Protein AF-V9LCV6-F1 (afdb_monomer)

Radius of gyration: 25.78 Å; Cα contacts (8 Å, |Δi|>4): 215; chains: 1; bounding box: 56×36×76 Å

Sequence (254 aa):
PQEPPPPLACLAGLYSCQWRRYQRAKTPPGAFCCSKVECSCLLVLVAAFWLSLVLLYFWSKAQNDYINFDWNFYSGKWIPWSMVVLVVVTAVFTYIALLLVLAICLLSESQRLYLHWCHKIGIFLVLIFSVVSIGVLFNQWAEEWTTFILSFQVTAPYLHIGGSVAMTLLSWTVSLHFARINKPGLRAMLLGPYLAVLLLLYLLPLSLYSPCIKQQGTLGPRPAIYGHRGAPMLAPENTLMSFEKSIEMGTDGL

Solvent-accessible surface area (backbone atoms only — not comparable to full-atom values): 14431 Å² total; per-residue (Å²): 140,79,82,69,62,68,69,60,50,52,50,50,16,72,52,33,71,47,80,90,74,79,73,88,55,62,57,59,83,50,53,71,68,46,54,76,66,48,46,50,49,51,52,52,45,54,52,30,40,53,44,31,49,50,50,40,52,51,58,69,66,44,60,90,47,32,67,63,53,22,58,76,70,56,78,92,57,94,59,68,49,48,60,53,49,51,52,51,43,47,53,52,36,51,54,46,48,51,53,50,50,46,50,52,56,38,45,60,70,46,37,48,67,58,73,26,70,69,57,54,50,51,47,51,52,50,34,52,51,36,53,50,50,50,51,48,46,57,71,74,42,58,79,53,50,58,58,50,53,54,51,44,54,73,44,40,67,60,53,49,53,53,50,52,52,51,52,58,65,46,46,60,43,52,51,58,49,49,73,43,39,71,48,66,72,59,39,47,66,57,49,47,60,54,51,51,53,52,50,49,58,70,50,43,67,80,74,62,64,62,91,85,69,72,62,89,88,70,68,72,80,84,78,81,47,60,20,74,48,18,28,57,91,81,29,64,62,76,35,72,68,3,40,54,49,19,52,76,71,66,38,76,43,104

Secondary structure (DSSP, 8-state):
-PPPPHHHHHHHHHHHS-SS-----BPPTTS-SS-HHHHHHHHHHHHHHHHHHHHHHHHHHGGGGHHHHHHHT-SSS---HHHHHHHHHHHHHHHHHHHHHHHHHHHHTTBPP---HHHHHHHHHHHHHHHHHHHHHHHH-TTHHHHHHHHHHHHHHHHHHHHHHHHHHHHHHHHHHHHH---HHHHHHHHHHHHHHHHHHHHGGGT---TT-PPTT---SPPP-B-TTS-TTTS-TTSHHHHHHHHHTT-SB-

Foldseek 3Di:
DDDDDVVLLVLQCVFAVDNPDDDFPFDDFQDDLEDPVLVVLLVLLVLLLVLLVLVLLLLVLCVVCQVVVQVVVDDPDRDSVSVVVNVVSVVLNVVSVSNNVSVLVCLLVRTYRHGYPVVSVSSVVSNVVSVVVVVCCVPVVVVCVVVVVLVCLVCVVVVLVVLQVVLVVSVSSLVVVLVRHPDPVVNCVSVVVSVVSVVCSVCVVVVRDNPVDDDPPPDDPDDQAEQQQAQVVVDPGVDPVRNVNNVVVPGPYD

pLDDT: mean 87.96, std 10.34, range [40.28, 97.88]

Structure (mmCIF, N/CA/C/O backbone):
data_AF-V9LCV6-F1
#
_entry.id   AF-V9LCV6-F1
#
loop_
_atom_site.group_PDB
_atom_site.id
_atom_site.type_symbol
_atom_site.label_atom_id
_atom_site.label_alt_id
_atom_site.label_comp_id
_atom_site.label_asym_id
_atom_site.label_entity_id
_atom_site.label_seq_id
_atom_site.pdbx_PDB_ins_code
_atom_site.Cartn_x
_atom_site.Cartn_y
_atom_site.Cartn_z
_atom_site.occupancy
_atom_site.B_iso_or_equiv
_atom_site.auth_seq_id
_atom_site.auth_comp_id
_atom_site.auth_asym_id
_atom_site.auth_atom_id
_atom_site.pdbx_PDB_mode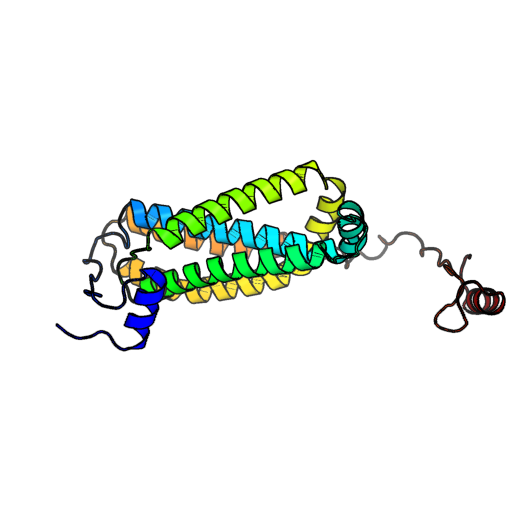l_num
ATOM 1 N N . PRO A 1 1 ? -22.821 -15.251 32.724 1.00 40.28 1 PRO A N 1
ATOM 2 C CA . PRO A 1 1 ? -21.625 -15.696 31.968 1.00 40.28 1 PRO A CA 1
ATOM 3 C C . PRO A 1 1 ? -22.057 -16.560 30.776 1.00 40.28 1 PRO A C 1
ATOM 5 O O . PRO A 1 1 ? -22.421 -17.712 30.955 1.00 40.28 1 PRO A O 1
ATOM 8 N N . GLN A 1 2 ? -22.117 -15.969 29.583 1.00 44.78 2 GLN A N 1
ATOM 9 C CA . GLN A 1 2 ? -22.327 -16.715 28.340 1.00 44.78 2 GLN A CA 1
ATOM 10 C C . GLN A 1 2 ? -20.981 -16.817 27.636 1.00 44.78 2 GLN A C 1
ATOM 12 O O . GLN A 1 2 ? -20.358 -15.783 27.366 1.00 44.78 2 GLN A O 1
ATOM 17 N N . GLU A 1 3 ? -20.537 -18.045 27.379 1.00 54.75 3 GLU A N 1
ATOM 18 C CA . GLU A 1 3 ? -19.386 -18.300 26.522 1.00 54.75 3 GLU A CA 1
ATOM 19 C C . GLU A 1 3 ? -19.620 -17.649 25.148 1.00 54.75 3 GLU A C 1
ATOM 21 O O . GLU A 1 3 ? -20.743 -17.653 24.629 1.00 54.75 3 GLU A O 1
ATOM 26 N N . PRO A 1 4 ? -18.606 -16.982 24.577 1.00 56.28 4 PRO A N 1
ATOM 27 C CA . PRO A 1 4 ? -18.717 -16.434 23.235 1.00 56.28 4 PRO A CA 1
ATOM 28 C C . PRO A 1 4 ? -18.906 -17.565 22.209 1.00 56.28 4 PRO A C 1
ATOM 30 O O . PRO A 1 4 ? -18.392 -18.664 22.412 1.00 56.28 4 PRO A O 1
ATOM 33 N N . PRO A 1 5 ? -19.582 -17.300 21.077 1.00 62.66 5 PRO A N 1
ATOM 34 C CA . PRO A 1 5 ? -19.577 -18.239 19.966 1.00 62.66 5 PRO A CA 1
ATOM 35 C C . PRO A 1 5 ? -18.119 -18.501 19.534 1.00 62.66 5 PRO A C 1
ATOM 37 O O . PRO A 1 5 ? -17.318 -17.555 19.515 1.00 62.66 5 PRO A O 1
ATOM 40 N N . PRO A 1 6 ? -17.767 -19.748 19.171 1.00 63.06 6 PRO A N 1
ATOM 41 C CA . PRO A 1 6 ? -16.394 -20.178 18.899 1.00 63.06 6 PRO A CA 1
ATOM 42 C C . PRO A 1 6 ? -15.567 -19.249 17.984 1.00 63.06 6 PRO A C 1
ATOM 44 O O . PRO A 1 6 ? -14.418 -18.975 18.340 1.00 63.06 6 PRO A O 1
ATOM 47 N N . PRO A 1 7 ? -16.094 -18.669 16.880 1.00 75.69 7 PRO A N 1
ATOM 48 C CA . PRO A 1 7 ? -15.292 -17.790 16.024 1.00 75.69 7 PRO A CA 1
ATOM 49 C C . PRO A 1 7 ? -14.821 -16.514 16.733 1.00 75.69 7 PRO A C 1
ATOM 51 O O . PRO A 1 7 ? -13.690 -16.081 16.529 1.00 75.69 7 PRO A O 1
ATOM 54 N N . LEU A 1 8 ? -15.636 -15.924 17.613 1.00 75.00 8 LEU A N 1
ATOM 55 C CA . LEU A 1 8 ? -15.279 -14.672 18.286 1.00 75.00 8 LEU A CA 1
ATOM 56 C C . LEU A 1 8 ? -14.171 -14.874 19.329 1.00 75.00 8 LEU A C 1
ATOM 58 O O . LEU A 1 8 ? -13.313 -14.007 19.494 1.00 75.00 8 LEU A O 1
ATOM 62 N N . ALA A 1 9 ? -14.173 -16.024 20.009 1.00 74.81 9 ALA A N 1
ATOM 63 C CA . ALA A 1 9 ? -13.111 -16.403 20.937 1.00 74.81 9 ALA A CA 1
ATOM 64 C C . ALA A 1 9 ? -11.771 -16.586 20.214 1.00 74.81 9 ALA A C 1
ATOM 66 O O . ALA A 1 9 ? -10.749 -16.101 20.696 1.00 74.81 9 ALA A O 1
ATOM 67 N N . CYS A 1 10 ? -11.782 -17.226 19.040 1.00 81.38 10 CYS A N 1
ATOM 68 C CA . CYS A 1 10 ? -10.591 -17.393 18.208 1.00 81.38 10 CYS A CA 1
ATOM 69 C C . CYS A 1 10 ? -10.047 -16.048 17.705 1.00 81.38 10 CYS A C 1
ATOM 71 O O . CYS A 1 10 ? -8.852 -15.795 17.840 1.00 81.38 10 CYS A O 1
ATOM 73 N N . LEU A 1 11 ? -10.908 -15.161 17.189 1.00 81.94 11 LEU A N 1
ATOM 74 C CA . LEU A 1 11 ? -10.502 -13.827 16.722 1.00 81.94 11 LEU A CA 1
ATOM 75 C C . LEU A 1 11 ? -9.869 -13.001 17.849 1.00 81.94 11 LEU A C 1
ATOM 77 O O . LEU A 1 11 ? -8.792 -12.424 17.685 1.00 81.94 11 LEU A O 1
ATOM 81 N N . ALA A 1 12 ? -10.517 -12.978 19.017 1.00 79.69 12 ALA A N 1
ATOM 82 C CA . ALA A 1 12 ? -9.995 -12.279 20.182 1.00 79.69 12 ALA A CA 1
ATOM 83 C C . ALA A 1 12 ? -8.700 -12.921 20.692 1.00 79.69 12 ALA A C 1
ATOM 85 O O . ALA A 1 12 ? -7.772 -12.199 21.049 1.00 79.69 12 ALA A O 1
ATOM 86 N N . GLY A 1 13 ? -8.608 -14.253 20.697 1.00 82.31 13 GLY A N 1
ATOM 87 C CA . GLY A 1 13 ? -7.419 -15.000 21.106 1.00 82.31 13 GLY A CA 1
ATOM 88 C C . GLY A 1 13 ? -6.204 -14.708 20.229 1.00 82.31 13 GLY A C 1
ATOM 89 O O . GLY A 1 13 ? -5.126 -14.470 20.763 1.00 82.31 13 GLY A O 1
ATOM 90 N N . LEU A 1 14 ? -6.379 -14.630 18.907 1.00 85.88 14 LEU A N 1
ATOM 91 C CA . LEU A 1 14 ? -5.307 -14.268 17.973 1.00 85.88 14 LEU A CA 1
ATOM 92 C C . LEU A 1 14 ? -4.824 -12.824 18.170 1.00 85.88 14 LEU A C 1
ATOM 94 O O . LEU A 1 14 ? -3.625 -12.584 18.159 1.00 85.88 14 LEU A O 1
ATOM 98 N N . TYR A 1 15 ? -5.735 -11.876 18.402 1.00 86.12 15 TYR A N 1
ATOM 99 C CA . TYR A 1 15 ? -5.391 -10.456 18.569 1.00 86.12 15 TYR A CA 1
ATOM 100 C C . TYR A 1 15 ? -4.794 -10.125 19.954 1.00 86.12 15 TYR A C 1
ATOM 102 O O . TYR A 1 15 ? -3.878 -9.311 20.093 1.00 86.12 15 TYR A O 1
ATOM 110 N N . SER A 1 16 ? -5.317 -10.761 21.006 1.00 83.12 16 SER A N 1
ATOM 111 C CA . SER A 1 16 ? -4.925 -10.515 22.403 1.00 83.12 16 SER A CA 1
ATOM 112 C C . SER A 1 16 ? -3.889 -11.500 22.951 1.00 83.12 16 SER A C 1
ATOM 114 O O . SER A 1 16 ? -3.371 -11.282 24.047 1.00 83.12 16 SER A O 1
ATOM 116 N N . CYS A 1 17 ? -3.607 -12.589 22.230 1.00 82.00 17 CYS A N 1
ATOM 117 C CA . CYS A 1 17 ? -2.856 -13.762 22.693 1.00 82.00 17 CYS A CA 1
ATOM 118 C C . CYS A 1 17 ? -3.418 -14.417 23.978 1.00 82.00 17 CYS A C 1
ATOM 120 O O . CYS A 1 17 ? -2.735 -15.223 24.613 1.00 82.00 17 CYS A O 1
ATOM 122 N N . GLN A 1 18 ? -4.657 -14.101 24.382 1.00 76.75 18 GLN A N 1
ATOM 123 C CA . GLN A 1 18 ? -5.284 -14.611 25.605 1.00 76.75 18 GLN A CA 1
ATOM 124 C C . GLN A 1 18 ? -6.417 -15.594 25.292 1.00 76.75 18 GLN A C 1
ATOM 126 O O . GLN A 1 18 ? -7.567 -15.211 25.096 1.00 76.75 18 GLN A O 1
ATOM 131 N N . TRP A 1 19 ? -6.102 -16.889 25.321 1.00 70.31 19 TRP A N 1
ATOM 132 C CA . TRP A 1 19 ? -7.054 -17.962 25.000 1.00 70.31 19 TRP A CA 1
ATOM 133 C C . TRP A 1 19 ? -7.912 -18.419 26.194 1.00 70.31 19 TRP A C 1
ATOM 135 O O . TRP A 1 19 ? -9.023 -18.899 26.010 1.00 70.31 19 TRP A O 1
ATOM 145 N N . ARG A 1 20 ? -7.414 -18.271 27.434 1.00 55.00 20 ARG A N 1
ATOM 146 C CA . ARG A 1 20 ? -8.015 -18.874 28.649 1.00 55.00 20 ARG A CA 1
ATOM 147 C C . ARG A 1 20 ? -8.891 -17.948 29.504 1.00 55.00 20 ARG A C 1
ATOM 149 O O . ARG A 1 20 ? -9.544 -18.433 30.421 1.00 55.00 20 ARG A O 1
ATOM 156 N N . ARG A 1 21 ? -8.885 -16.629 29.278 1.00 54.16 21 ARG A N 1
ATOM 157 C CA . ARG A 1 21 ? -9.581 -15.641 30.137 1.00 54.16 21 ARG A CA 1
ATOM 158 C C . ARG A 1 21 ? -10.261 -14.528 29.342 1.00 54.16 21 ARG A C 1
ATOM 160 O O . ARG A 1 21 ? -10.204 -13.362 29.726 1.00 54.16 21 ARG A O 1
ATOM 167 N N . TYR A 1 22 ? -10.916 -14.867 28.236 1.00 54.59 22 TYR A N 1
ATOM 168 C CA . TYR A 1 22 ? -11.694 -13.867 27.515 1.00 54.59 22 TYR A CA 1
ATOM 169 C C . TYR A 1 22 ? -12.971 -13.512 28.296 1.00 54.59 22 TYR A C 1
ATOM 171 O O . TYR A 1 22 ? -14.002 -14.175 28.184 1.00 54.59 22 TYR A O 1
ATOM 179 N N . GLN A 1 23 ? -12.910 -12.454 29.106 1.00 56.00 23 GLN A N 1
ATOM 180 C CA . GLN A 1 23 ? -14.108 -11.796 29.618 1.00 56.00 23 GLN A CA 1
ATOM 181 C C . GLN A 1 23 ? -14.578 -10.776 28.585 1.00 56.00 23 GLN A C 1
ATOM 183 O O . GLN A 1 23 ? -13.876 -9.818 28.267 1.00 56.00 23 GLN A O 1
ATOM 188 N N . ARG A 1 24 ? -15.787 -10.988 28.059 1.00 59.06 24 ARG A N 1
ATOM 189 C CA . ARG A 1 24 ? -16.417 -10.111 27.072 1.00 59.06 24 ARG A CA 1
ATOM 190 C C . ARG A 1 24 ? -16.659 -8.721 27.667 1.00 59.06 24 ARG A C 1
ATOM 192 O O . ARG A 1 24 ? -17.710 -8.455 28.247 1.00 59.06 24 ARG A O 1
ATOM 199 N N . ALA A 1 25 ? -15.704 -7.820 27.495 1.00 63.31 25 ALA A N 1
ATOM 200 C CA . ALA A 1 25 ? -15.860 -6.420 27.852 1.00 63.31 25 ALA A CA 1
ATOM 201 C C . ALA A 1 25 ? -16.461 -5.672 26.655 1.00 63.31 25 ALA A C 1
ATOM 203 O O . ALA A 1 25 ? -15.743 -5.054 25.868 1.00 63.31 25 ALA A O 1
ATOM 204 N N . LYS A 1 26 ? -17.790 -5.750 26.496 1.00 67.12 26 LYS A N 1
ATOM 205 C CA . LYS A 1 26 ? -18.502 -4.912 25.518 1.00 67.12 26 LYS A CA 1
ATOM 206 C C . LYS A 1 26 ? -18.237 -3.437 25.830 1.00 67.12 26 LYS A C 1
ATOM 208 O O . LYS A 1 26 ? -18.160 -3.036 26.995 1.00 67.12 26 LYS A O 1
ATOM 213 N N . THR A 1 27 ? -18.090 -2.617 24.797 1.00 63.69 27 THR A N 1
ATOM 214 C CA . THR A 1 27 ? -18.010 -1.166 24.977 1.00 63.69 27 THR A CA 1
ATOM 215 C C . THR A 1 27 ? -19.326 -0.634 25.558 1.00 63.69 27 THR A C 1
ATOM 217 O O . THR A 1 27 ? -20.393 -0.942 25.024 1.00 63.69 27 THR A O 1
ATOM 220 N N . PRO A 1 28 ? -19.287 0.129 26.670 1.00 64.38 28 PRO A N 1
ATOM 221 C CA . PRO A 1 28 ? -20.486 0.732 27.225 1.00 64.38 28 PRO A CA 1
ATOM 222 C C . PRO A 1 28 ? -21.034 1.783 26.248 1.00 64.38 28 PRO A C 1
ATOM 224 O O . PRO A 1 28 ? -20.244 2.468 25.584 1.00 64.38 28 PRO A O 1
ATOM 227 N N . PRO A 1 29 ? -22.366 1.923 26.150 1.00 60.66 29 PRO A N 1
ATOM 228 C CA . PRO A 1 29 ? -22.991 2.903 25.267 1.00 60.66 29 PRO A CA 1
ATOM 229 C C . PRO A 1 29 ? -22.510 4.324 25.603 1.00 60.66 29 PRO A C 1
ATOM 231 O O . PRO A 1 29 ? -22.383 4.688 26.771 1.00 60.66 29 PRO A O 1
ATOM 234 N N . GLY A 1 30 ? -22.200 5.126 24.578 1.00 61.22 30 GLY A N 1
ATOM 235 C CA . GLY A 1 30 ? -21.724 6.506 24.733 1.00 61.22 30 GLY A CA 1
ATOM 236 C C . GLY A 1 30 ? -20.212 6.703 24.944 1.00 61.22 30 GLY A C 1
ATOM 237 O O . GLY A 1 30 ? -19.761 7.853 24.930 1.00 61.22 30 GLY A O 1
ATOM 238 N N . ALA A 1 31 ? -19.417 5.636 25.093 1.00 66.12 31 ALA A N 1
ATOM 239 C CA . ALA A 1 31 ? -17.951 5.702 25.166 1.00 66.12 31 ALA A CA 1
ATOM 240 C C . ALA A 1 31 ? -17.280 5.380 23.815 1.00 66.12 31 ALA A C 1
ATOM 242 O O . ALA A 1 31 ? -17.872 4.728 22.958 1.00 66.12 31 ALA A O 1
ATOM 243 N N . PHE A 1 32 ? -16.034 5.833 23.622 1.00 67.50 32 PHE A N 1
ATOM 244 C CA . PHE A 1 32 ? -15.251 5.483 22.431 1.00 67.50 32 PHE A CA 1
ATOM 245 C C . PHE A 1 32 ? -14.829 4.012 22.440 1.00 67.50 32 PHE A C 1
ATOM 247 O O . PHE A 1 32 ? -14.736 3.386 23.498 1.00 67.50 32 PHE A O 1
ATOM 254 N N . CYS A 1 33 ? -14.559 3.477 21.250 1.00 67.88 33 CYS A N 1
ATOM 255 C CA . CYS A 1 33 ? -14.367 2.048 21.006 1.00 67.88 33 CYS A CA 1
ATOM 256 C C . CYS A 1 33 ? -13.152 1.447 21.735 1.00 67.88 33 CYS A C 1
ATOM 258 O O . CYS A 1 33 ? -13.095 0.241 21.971 1.00 67.88 33 CYS A O 1
ATOM 260 N N . CYS A 1 34 ? -12.183 2.286 22.102 1.00 73.25 34 CYS A N 1
ATOM 261 C CA . CYS A 1 34 ? -10.896 1.887 22.652 1.00 73.25 34 CYS A CA 1
ATOM 262 C C . CYS A 1 34 ? -10.414 2.862 23.742 1.00 73.25 34 CYS A C 1
ATOM 264 O O . CYS A 1 34 ? -10.865 4.007 23.838 1.00 73.25 34 CYS A O 1
ATOM 266 N N . SER A 1 35 ? -9.488 2.395 24.586 1.00 79.94 35 SER A N 1
ATOM 267 C CA . SER A 1 35 ? -8.719 3.271 25.478 1.00 79.94 35 SER A CA 1
ATOM 268 C C . SER A 1 35 ? -7.745 4.122 24.653 1.00 79.94 35 SER A C 1
ATOM 270 O O . SER A 1 35 ? -7.402 3.747 23.535 1.00 79.94 35 SER A O 1
ATOM 272 N N . LYS A 1 36 ? -7.240 5.239 25.201 1.00 83.19 36 LYS A N 1
ATOM 273 C CA . LYS A 1 36 ? -6.282 6.111 24.485 1.00 83.19 36 LYS A CA 1
ATOM 274 C C . LYS A 1 36 ? -5.095 5.335 23.891 1.00 83.19 36 LYS A C 1
ATOM 276 O O . LYS A 1 36 ? -4.700 5.601 22.762 1.00 83.19 36 LYS A O 1
ATOM 281 N N . VAL A 1 37 ? -4.570 4.357 24.635 1.00 85.56 37 VAL A N 1
ATOM 282 C CA . VAL A 1 37 ? -3.437 3.517 24.215 1.00 85.56 37 VAL A CA 1
ATOM 283 C C . VAL A 1 37 ? -3.824 2.589 23.066 1.00 85.56 37 VAL A C 1
ATOM 285 O O . VAL A 1 37 ? -3.114 2.524 22.070 1.00 85.56 37 VAL A O 1
ATOM 288 N N . GLU A 1 38 ? -4.959 1.899 23.171 1.00 88.06 38 GLU A N 1
ATOM 289 C CA . GLU A 1 38 ? -5.411 0.963 22.134 1.00 88.06 38 GLU A CA 1
ATOM 290 C C . GLU A 1 38 ? -5.805 1.704 20.848 1.00 88.06 38 GLU A C 1
ATOM 292 O O . GLU A 1 38 ? -5.506 1.239 19.753 1.00 88.06 38 GLU A O 1
ATOM 297 N N . CYS A 1 39 ? -6.385 2.904 20.959 1.00 85.94 39 CYS A N 1
ATOM 298 C CA . CYS A 1 39 ? -6.660 3.744 19.795 1.00 85.94 39 CYS A CA 1
ATOM 299 C C . CYS A 1 39 ? -5.373 4.243 19.131 1.00 85.94 39 CYS A C 1
ATOM 301 O O . CYS A 1 39 ? -5.265 4.217 17.909 1.00 85.94 39 CYS A O 1
ATOM 303 N N . SER A 1 40 ? -4.388 4.678 19.924 1.00 88.94 40 SER A N 1
ATOM 304 C CA . SER A 1 40 ? -3.072 5.051 19.400 1.00 88.94 40 SER A CA 1
ATOM 305 C C . SER A 1 40 ? -2.417 3.865 18.693 1.00 88.94 40 SER A C 1
ATOM 307 O O . SER A 1 40 ? -1.925 4.014 17.580 1.00 88.94 40 SER A O 1
ATOM 309 N N . CYS A 1 41 ? -2.495 2.669 19.273 1.00 91.88 41 CYS A N 1
ATOM 310 C CA . CYS A 1 41 ? -1.961 1.464 18.656 1.00 91.88 41 CYS A CA 1
ATOM 311 C C . CYS A 1 41 ? -2.675 1.099 17.344 1.00 91.88 41 CYS A C 1
ATOM 313 O O . CYS A 1 41 ? -2.007 0.739 16.378 1.00 91.88 41 CYS A O 1
ATOM 315 N N . LEU A 1 42 ? -4.000 1.261 17.267 1.00 92.06 42 LEU A N 1
ATOM 316 C CA . LEU A 1 42 ? -4.752 1.084 16.023 1.00 92.06 42 LEU A CA 1
ATOM 317 C C . LEU A 1 42 ? -4.310 2.082 14.942 1.00 92.06 42 LEU A C 1
ATOM 319 O O . LEU A 1 42 ? -4.148 1.691 13.791 1.00 92.06 42 LEU A O 1
ATOM 323 N N . LEU A 1 43 ? -4.069 3.347 15.299 1.00 92.56 43 LEU A N 1
ATOM 324 C CA . LEU A 1 43 ? -3.547 4.345 14.356 1.00 92.56 43 LEU A CA 1
ATOM 325 C C . LEU A 1 43 ? -2.152 3.964 13.846 1.00 92.56 43 LEU A C 1
ATOM 327 O O . LEU A 1 43 ? -1.897 4.041 12.646 1.00 92.56 43 LEU A O 1
ATOM 331 N N . VAL A 1 44 ? -1.271 3.504 14.738 1.00 95.75 44 VAL A N 1
ATOM 332 C CA . VAL A 1 44 ? 0.065 3.008 14.375 1.00 95.75 44 VAL A CA 1
ATOM 333 C C . VAL A 1 44 ? -0.041 1.774 13.470 1.00 95.75 44 VAL A C 1
ATOM 335 O O . VAL A 1 44 ? 0.687 1.686 12.486 1.00 95.75 44 VAL A O 1
ATOM 338 N N . LEU A 1 45 ? -0.970 0.853 13.744 1.00 96.50 45 LEU A N 1
ATOM 339 C CA . LEU A 1 45 ? -1.230 -0.320 12.904 1.00 96.50 45 LEU A CA 1
ATOM 340 C C . LEU A 1 45 ? -1.702 0.077 11.500 1.00 96.50 45 LEU A C 1
ATOM 342 O O . LEU A 1 45 ? -1.204 -0.464 10.516 1.00 96.50 45 LEU A O 1
ATOM 346 N N . VAL A 1 46 ? -2.626 1.037 11.396 1.00 95.38 46 VAL A N 1
ATOM 347 C CA . VAL A 1 46 ? -3.095 1.569 10.106 1.00 95.38 46 VAL A CA 1
ATOM 348 C C . VAL A 1 46 ? -1.946 2.239 9.348 1.00 95.38 46 VAL A C 1
ATOM 350 O O . VAL A 1 46 ? -1.777 1.987 8.159 1.00 95.38 46 VAL A O 1
ATOM 353 N N . ALA A 1 47 ? -1.116 3.042 10.018 1.00 96.62 47 ALA A N 1
ATOM 354 C CA . ALA A 1 47 ? 0.059 3.653 9.395 1.00 96.62 47 ALA A CA 1
ATOM 355 C C . ALA A 1 47 ? 1.063 2.596 8.897 1.00 96.62 47 ALA A C 1
ATOM 357 O O . ALA A 1 47 ? 1.532 2.677 7.762 1.00 96.62 47 ALA A O 1
ATOM 358 N N . ALA A 1 48 ? 1.343 1.573 9.711 1.00 97.56 48 ALA A N 1
ATOM 359 C CA . ALA A 1 48 ? 2.207 0.458 9.332 1.00 97.56 48 ALA A CA 1
ATOM 360 C C . ALA A 1 48 ? 1.638 -0.329 8.140 1.00 97.56 48 ALA A C 1
ATOM 362 O O . ALA A 1 48 ? 2.399 -0.720 7.257 1.00 97.56 48 ALA A O 1
ATOM 363 N N . PHE A 1 49 ? 0.317 -0.524 8.068 1.00 97.50 49 PHE A N 1
ATOM 364 C CA . PHE A 1 49 ? -0.343 -1.165 6.927 1.00 97.50 49 PHE A CA 1
ATOM 365 C C . PHE A 1 49 ? -0.101 -0.392 5.626 1.00 97.50 49 PHE A C 1
ATOM 367 O O . PHE A 1 49 ? 0.349 -0.977 4.645 1.00 97.50 49 PHE A O 1
ATOM 374 N N . TRP A 1 50 ? -0.332 0.923 5.620 1.00 95.88 50 TRP A N 1
ATOM 375 C CA . TRP A 1 50 ? -0.129 1.734 4.416 1.00 95.88 50 TRP A CA 1
ATOM 376 C C . TRP A 1 50 ? 1.342 1.809 3.998 1.00 95.88 50 TRP A C 1
ATOM 378 O O . TRP A 1 50 ? 1.643 1.663 2.817 1.00 95.88 50 TRP A O 1
ATOM 388 N N . LEU A 1 51 ? 2.269 1.981 4.945 1.00 96.12 51 LEU A N 1
ATOM 389 C CA . LEU A 1 51 ? 3.701 2.035 4.632 1.00 96.12 51 LEU A CA 1
ATOM 390 C C . LEU A 1 51 ? 4.238 0.687 4.132 1.00 96.12 51 LEU A C 1
ATOM 392 O O . LEU A 1 51 ? 4.985 0.653 3.157 1.00 96.12 51 LEU A O 1
ATOM 396 N N . SER A 1 52 ? 3.826 -0.425 4.746 1.00 97.19 52 SER A N 1
ATOM 397 C CA . SER A 1 52 ? 4.209 -1.761 4.270 1.00 97.19 52 SER A CA 1
ATOM 398 C C . SER A 1 52 ? 3.572 -2.106 2.921 1.00 97.19 52 SER A C 1
ATOM 400 O O . SER A 1 52 ? 4.231 -2.746 2.105 1.00 97.19 52 SER A O 1
ATOM 402 N N . LEU A 1 53 ? 2.351 -1.633 2.633 1.00 95.38 53 LEU A N 1
ATOM 403 C CA . LEU A 1 53 ? 1.737 -1.746 1.306 1.00 95.38 53 LEU A CA 1
ATOM 404 C C . LEU A 1 53 ? 2.548 -0.991 0.247 1.00 95.38 53 LEU A C 1
ATOM 406 O O . LEU A 1 53 ? 2.803 -1.542 -0.821 1.00 95.38 53 LEU A O 1
ATOM 410 N N . VAL A 1 54 ? 2.971 0.244 0.540 1.00 93.62 54 VAL A N 1
ATOM 411 C CA . VAL A 1 54 ? 3.825 1.037 -0.361 1.00 93.62 54 VAL A CA 1
ATOM 412 C C . VAL A 1 54 ? 5.147 0.318 -0.618 1.00 93.62 54 VAL A C 1
ATOM 414 O O . VAL A 1 54 ? 5.549 0.195 -1.773 1.00 93.62 54 VAL A O 1
ATOM 417 N N . LEU A 1 55 ? 5.788 -0.210 0.429 1.00 94.31 55 LEU A N 1
ATOM 418 C CA . LEU A 1 55 ? 7.042 -0.952 0.302 1.00 94.31 55 LEU A CA 1
ATOM 419 C C . LEU A 1 55 ? 6.872 -2.239 -0.520 1.00 94.31 55 LEU A C 1
ATOM 421 O O . LEU A 1 55 ? 7.669 -2.499 -1.419 1.00 94.31 55 LEU A O 1
ATOM 425 N N . LEU A 1 56 ? 5.824 -3.024 -0.250 1.00 95.62 56 LEU A N 1
ATOM 426 C CA . LEU A 1 56 ? 5.510 -4.235 -1.010 1.00 95.62 56 LEU A CA 1
ATOM 427 C C . LEU A 1 56 ? 5.239 -3.912 -2.478 1.00 95.62 56 LEU A C 1
ATOM 429 O O . LEU A 1 56 ? 5.751 -4.596 -3.364 1.00 95.62 56 LEU A O 1
ATOM 433 N N . TYR A 1 57 ? 4.447 -2.872 -2.733 1.00 93.81 57 TYR A N 1
ATOM 434 C CA . TYR A 1 57 ? 4.125 -2.429 -4.081 1.00 93.81 57 TYR A CA 1
ATOM 435 C C . TYR A 1 57 ? 5.388 -1.985 -4.826 1.00 93.81 57 TYR A C 1
ATOM 437 O O . TYR A 1 57 ? 5.634 -2.468 -5.929 1.00 93.81 57 TYR A O 1
ATOM 445 N N . PHE A 1 58 ? 6.227 -1.153 -4.203 1.00 91.25 58 PHE A N 1
ATOM 446 C CA . PHE A 1 58 ? 7.506 -0.723 -4.768 1.00 91.25 58 PHE A CA 1
ATOM 447 C C . PHE A 1 58 ? 8.383 -1.919 -5.124 1.00 91.25 58 PHE A C 1
ATOM 449 O O . PHE A 1 58 ? 8.780 -2.078 -6.278 1.00 91.25 58 PHE A O 1
ATOM 456 N N . TRP A 1 59 ? 8.619 -2.806 -4.156 1.00 93.06 59 TRP A N 1
ATOM 457 C CA . TRP A 1 59 ? 9.499 -3.948 -4.362 1.00 93.06 59 TRP A CA 1
ATOM 458 C C . TRP A 1 59 ? 8.966 -4.887 -5.443 1.00 93.06 59 TRP A C 1
ATOM 460 O O . TRP A 1 59 ? 9.731 -5.364 -6.273 1.00 93.06 59 TRP A O 1
ATOM 470 N N . SER A 1 60 ? 7.647 -5.089 -5.504 1.00 91.88 60 SER A N 1
ATOM 471 C CA . SER A 1 60 ? 7.002 -5.892 -6.552 1.00 91.88 60 SER A CA 1
ATOM 472 C C . SER A 1 60 ? 7.136 -5.279 -7.949 1.00 91.88 60 SER A C 1
ATOM 474 O O . SER A 1 60 ? 7.035 -6.000 -8.937 1.00 91.88 60 SER A O 1
ATOM 476 N N . LYS A 1 61 ? 7.328 -3.959 -8.057 1.00 91.00 61 LYS A N 1
ATOM 477 C CA . LYS A 1 61 ? 7.520 -3.262 -9.338 1.00 91.00 61 LYS A CA 1
ATOM 478 C C . LYS A 1 61 ? 8.983 -3.130 -9.748 1.00 91.00 61 LYS A C 1
ATOM 480 O O . LYS A 1 61 ? 9.239 -3.005 -10.938 1.00 91.00 61 LYS A O 1
ATOM 485 N N . ALA A 1 62 ? 9.917 -3.273 -8.814 1.00 88.94 62 ALA A N 1
ATOM 486 C CA . ALA A 1 62 ? 11.356 -3.264 -9.074 1.00 88.94 62 ALA A CA 1
ATOM 487 C C . ALA A 1 62 ? 11.892 -4.575 -9.698 1.00 88.94 62 ALA A C 1
ATOM 489 O O . ALA A 1 62 ? 13.097 -4.793 -9.723 1.00 88.94 62 ALA A O 1
ATOM 490 N N . GLN A 1 63 ? 11.023 -5.465 -10.200 1.00 88.69 63 GLN A N 1
ATOM 491 C CA . GLN A 1 63 ? 11.411 -6.775 -10.752 1.00 88.69 63 GLN A CA 1
ATOM 492 C C . GLN A 1 63 ? 12.453 -6.686 -11.871 1.00 88.69 63 GLN A C 1
ATOM 494 O O . GLN A 1 63 ? 13.315 -7.556 -11.967 1.00 88.69 63 GLN A O 1
ATOM 499 N N . ASN A 1 64 ? 12.400 -5.628 -12.683 1.00 88.25 64 ASN A N 1
ATOM 500 C CA . ASN A 1 64 ? 13.365 -5.412 -13.760 1.00 88.25 64 ASN A CA 1
ATOM 501 C C . ASN A 1 64 ? 14.797 -5.190 -13.234 1.00 88.25 64 ASN A C 1
ATOM 503 O O . ASN A 1 64 ? 15.750 -5.527 -13.932 1.00 88.25 64 ASN A O 1
ATOM 507 N N . ASP A 1 65 ? 14.950 -4.726 -11.989 1.00 89.12 65 ASP A N 1
ATOM 508 C CA . ASP A 1 65 ? 16.243 -4.427 -11.359 1.00 89.12 65 ASP A CA 1
ATOM 509 C C . ASP A 1 65 ? 16.718 -5.497 -10.376 1.00 89.12 65 ASP A C 1
ATOM 511 O O . ASP A 1 65 ? 17.796 -5.375 -9.789 1.00 89.12 65 ASP A O 1
ATOM 515 N N . TYR A 1 66 ? 15.953 -6.576 -10.195 1.00 92.00 66 TYR A N 1
ATOM 516 C CA . TYR A 1 66 ? 16.294 -7.638 -9.246 1.00 92.00 66 TYR A CA 1
ATOM 517 C C . TYR A 1 66 ? 17.673 -8.237 -9.512 1.00 92.00 66 TYR A C 1
ATOM 519 O O . TYR A 1 66 ? 18.422 -8.478 -8.570 1.00 92.00 66 TYR A O 1
ATOM 527 N N . ILE A 1 67 ? 18.044 -8.408 -10.783 1.00 91.25 67 ILE A N 1
ATOM 528 C CA . ILE A 1 67 ? 19.355 -8.952 -11.148 1.00 91.25 67 ILE A CA 1
ATOM 529 C C . ILE A 1 67 ? 20.503 -8.022 -10.736 1.00 91.25 67 ILE A C 1
ATOM 531 O O . ILE A 1 67 ? 21.527 -8.491 -10.240 1.00 91.25 67 ILE A O 1
ATOM 535 N N . ASN A 1 68 ? 20.323 -6.709 -10.896 1.00 90.62 68 ASN A N 1
ATOM 536 C CA . ASN A 1 68 ? 21.312 -5.704 -10.511 1.00 90.62 68 ASN A CA 1
ATOM 537 C C . ASN A 1 68 ? 21.451 -5.653 -8.986 1.00 90.62 68 ASN A C 1
ATOM 539 O O . ASN A 1 68 ? 22.563 -5.611 -8.456 1.00 90.62 68 ASN A O 1
ATOM 543 N N . PHE A 1 69 ? 20.320 -5.723 -8.278 1.00 90.50 69 PHE A N 1
ATOM 544 C CA . PHE A 1 69 ? 20.296 -5.823 -6.825 1.00 90.50 69 PHE A CA 1
ATOM 545 C C . PHE A 1 69 ? 21.026 -7.081 -6.334 1.00 90.50 69 PHE A C 1
ATOM 547 O O . PHE A 1 69 ? 21.905 -6.979 -5.482 1.00 90.50 69 PHE A O 1
ATOM 554 N N . ASP A 1 70 ? 20.724 -8.251 -6.899 1.00 94.00 70 ASP A N 1
ATOM 555 C CA . ASP A 1 70 ? 21.339 -9.526 -6.508 1.00 94.00 70 ASP A CA 1
ATOM 556 C C . ASP A 1 70 ? 22.858 -9.515 -6.699 1.00 94.00 70 ASP A C 1
ATOM 558 O O . ASP A 1 70 ? 23.598 -9.973 -5.823 1.00 94.00 70 ASP A O 1
ATOM 562 N N . TRP A 1 71 ? 23.329 -8.918 -7.797 1.00 93.19 71 TRP A N 1
ATOM 563 C CA . TRP A 1 71 ? 24.755 -8.727 -8.055 1.00 93.19 71 TRP A CA 1
ATOM 564 C C . TRP A 1 71 ? 25.454 -7.896 -6.981 1.00 93.19 71 TRP A C 1
ATOM 566 O O . TRP A 1 71 ? 26.565 -8.239 -6.578 1.00 93.19 71 TRP A O 1
ATOM 576 N N . ASN A 1 72 ? 24.811 -6.846 -6.470 1.00 90.62 72 ASN A N 1
ATOM 577 C CA . ASN A 1 72 ? 25.396 -5.991 -5.436 1.00 90.62 72 ASN A CA 1
ATOM 578 C C . ASN A 1 72 ? 25.610 -6.725 -4.096 1.00 90.62 72 ASN A C 1
ATOM 580 O O . ASN A 1 72 ? 26.480 -6.350 -3.313 1.00 90.62 72 ASN A O 1
ATOM 584 N N . PHE A 1 73 ? 24.843 -7.787 -3.835 1.00 90.81 73 PHE A N 1
ATOM 585 C CA . PHE A 1 73 ? 24.966 -8.628 -2.636 1.00 90.81 73 PHE A CA 1
ATOM 586 C C . PHE A 1 73 ? 25.683 -9.960 -2.901 1.00 90.81 73 PHE A C 1
ATOM 588 O O . PHE A 1 73 ? 25.708 -10.856 -2.043 1.00 90.81 73 PHE A O 1
ATOM 595 N N . TYR A 1 74 ? 26.288 -10.110 -4.079 1.00 93.19 74 TYR A N 1
ATOM 596 C CA . TYR A 1 74 ? 27.047 -11.297 -4.424 1.00 93.19 74 TYR A CA 1
ATOM 597 C C . TYR A 1 74 ? 28.321 -11.405 -3.573 1.00 93.19 74 TYR A C 1
ATOM 599 O O . TYR A 1 74 ? 29.150 -10.501 -3.524 1.00 93.19 74 TYR A O 1
ATOM 607 N N . SER A 1 75 ? 28.497 -12.553 -2.920 1.00 92.56 75 SER A N 1
ATOM 608 C CA . SER A 1 75 ? 29.624 -12.834 -2.012 1.00 92.56 75 SER A CA 1
ATOM 609 C C . SER A 1 75 ? 30.345 -14.145 -2.355 1.00 92.56 75 SER A C 1
ATOM 611 O O . SER A 1 75 ? 30.874 -14.832 -1.484 1.00 92.56 75 SER A O 1
ATOM 613 N N . GLY A 1 76 ? 30.350 -14.529 -3.636 1.00 92.62 76 GLY A N 1
ATOM 614 C CA . GLY A 1 76 ? 30.964 -15.778 -4.115 1.00 92.62 76 GLY A CA 1
ATOM 615 C C . GLY A 1 76 ? 30.002 -16.968 -4.216 1.00 92.62 76 GLY A C 1
ATOM 616 O O . GLY A 1 76 ? 30.376 -18.018 -4.733 1.00 92.62 76 GLY A O 1
ATOM 617 N N . LYS A 1 77 ? 28.754 -16.812 -3.758 1.00 92.88 77 LYS A N 1
ATOM 618 C CA . LYS A 1 77 ? 27.644 -17.745 -4.003 1.00 92.88 77 LYS A CA 1
ATOM 619 C C . LYS A 1 77 ? 26.434 -16.966 -4.499 1.00 92.88 77 LYS A C 1
ATOM 621 O O . LYS A 1 77 ? 26.081 -15.946 -3.912 1.00 92.88 77 LYS A O 1
ATOM 626 N N . TRP A 1 78 ? 25.805 -17.455 -5.567 1.00 92.12 78 TRP A N 1
ATOM 627 C CA . TRP A 1 78 ? 24.605 -16.835 -6.118 1.00 92.12 78 TRP A CA 1
ATOM 628 C C . TRP A 1 78 ? 23.397 -17.127 -5.226 1.00 92.12 78 TRP A C 1
ATOM 630 O O . TRP A 1 78 ? 23.017 -18.286 -5.047 1.00 92.12 78 TRP A O 1
ATOM 640 N N . ILE A 1 79 ? 22.807 -16.074 -4.664 1.00 92.62 79 ILE A N 1
ATOM 641 C CA . ILE A 1 79 ? 21.567 -16.120 -3.887 1.00 92.62 79 ILE A CA 1
ATOM 642 C C . ILE A 1 79 ? 20.654 -15.025 -4.452 1.00 92.62 79 ILE A C 1
ATOM 644 O O . ILE A 1 79 ? 21.106 -13.885 -4.548 1.00 92.62 79 ILE A O 1
ATOM 648 N N . PRO A 1 80 ? 19.391 -15.333 -4.804 1.00 94.38 80 PRO A N 1
ATOM 649 C CA . PRO A 1 80 ? 18.439 -14.336 -5.289 1.00 94.38 80 PRO A CA 1
ATOM 650 C C . PRO A 1 80 ? 17.913 -13.491 -4.115 1.00 94.38 80 PRO A C 1
ATOM 652 O O . PRO A 1 80 ? 16.793 -13.686 -3.631 1.00 94.38 80 PRO A O 1
ATOM 655 N N . TRP A 1 81 ? 18.751 -12.593 -3.597 1.00 93.75 81 TRP A N 1
ATOM 656 C CA . TRP A 1 81 ? 18.452 -11.733 -2.448 1.00 93.75 81 TRP A CA 1
ATOM 657 C C . TRP A 1 81 ? 17.199 -10.880 -2.659 1.00 93.75 81 TRP A C 1
ATOM 659 O O . TRP A 1 81 ? 16.425 -10.686 -1.725 1.00 93.75 81 TRP A O 1
ATOM 669 N N . SER A 1 82 ? 16.951 -10.440 -3.884 1.00 94.19 82 SER A N 1
ATOM 670 C CA . SER A 1 82 ? 15.763 -9.716 -4.323 1.00 94.19 82 SER A CA 1
ATOM 671 C C . SER A 1 82 ? 14.467 -10.471 -4.010 1.00 94.19 82 SER A C 1
ATOM 673 O O . SER A 1 82 ? 13.530 -9.911 -3.431 1.00 94.19 82 SER A O 1
ATOM 675 N N . MET A 1 83 ? 14.443 -11.773 -4.300 1.00 94.75 83 MET A N 1
ATOM 676 C CA . MET A 1 83 ? 13.321 -12.664 -4.003 1.00 94.75 83 MET A CA 1
ATOM 677 C C . MET A 1 83 ? 13.188 -12.919 -2.502 1.00 94.75 83 MET A C 1
ATOM 679 O O . MET A 1 83 ? 12.073 -12.950 -1.984 1.00 94.75 83 MET A O 1
ATOM 683 N N . VAL A 1 84 ? 14.308 -13.047 -1.782 1.00 94.88 84 VAL A N 1
ATOM 684 C CA . VAL A 1 84 ? 14.295 -13.155 -0.313 1.00 94.88 84 VAL A CA 1
ATOM 685 C C . VAL A 1 84 ? 13.656 -11.909 0.305 1.00 94.88 84 VAL A C 1
ATOM 687 O O . VAL A 1 84 ? 12.761 -12.035 1.141 1.00 94.88 84 VAL A O 1
ATOM 690 N N . VAL A 1 85 ? 14.044 -10.711 -0.144 1.00 94.31 85 VAL A N 1
ATOM 691 C CA . VAL A 1 85 ? 13.445 -9.446 0.308 1.00 94.31 85 VAL A CA 1
ATOM 692 C C . VAL A 1 85 ? 11.953 -9.402 -0.025 1.00 94.31 85 VAL A C 1
ATOM 694 O O . VAL A 1 85 ? 11.159 -9.062 0.851 1.00 94.31 85 VAL A O 1
ATOM 697 N N . LEU A 1 86 ? 11.542 -9.816 -1.230 1.00 95.69 86 LEU A N 1
ATOM 698 C CA . LEU A 1 86 ? 10.125 -9.863 -1.610 1.00 95.69 86 LEU A CA 1
ATOM 699 C C . LEU A 1 86 ? 9.315 -10.763 -0.668 1.00 95.69 86 LEU A C 1
ATOM 701 O O . LEU A 1 86 ? 8.249 -10.361 -0.198 1.00 95.69 86 LEU A O 1
ATOM 705 N N . VAL A 1 87 ? 9.825 -11.958 -0.357 1.00 97.00 87 VAL A N 1
ATOM 706 C CA . VAL A 1 87 ? 9.178 -12.897 0.573 1.00 97.00 87 VAL A CA 1
ATOM 707 C C . VAL A 1 87 ? 9.074 -12.290 1.971 1.00 97.00 87 VAL A C 1
ATOM 709 O O . VAL A 1 87 ? 8.003 -12.347 2.577 1.00 97.00 87 VAL A O 1
ATOM 712 N N . VAL A 1 88 ? 10.141 -11.661 2.469 1.00 95.94 88 VAL A N 1
ATOM 713 C CA . VAL A 1 88 ? 10.147 -11.009 3.788 1.00 95.94 88 VAL A CA 1
ATOM 714 C C . VAL A 1 88 ? 9.138 -9.861 3.842 1.00 95.94 88 VAL A C 1
ATOM 716 O O . VAL A 1 88 ? 8.311 -9.822 4.753 1.00 95.94 88 VAL A O 1
ATOM 719 N N . VAL A 1 89 ? 9.149 -8.954 2.862 1.00 96.38 89 VAL A N 1
ATOM 720 C CA . VAL A 1 89 ? 8.216 -7.816 2.805 1.00 96.38 89 VAL A CA 1
ATOM 721 C C . VAL A 1 89 ? 6.768 -8.304 2.686 1.00 96.38 89 VAL A C 1
ATOM 723 O O . VAL A 1 89 ? 5.885 -7.779 3.365 1.00 96.38 89 VAL A O 1
ATOM 726 N N . THR A 1 90 ? 6.521 -9.361 1.908 1.00 97.38 90 THR A N 1
ATOM 727 C CA . THR A 1 90 ? 5.194 -9.988 1.791 1.00 97.38 90 THR A CA 1
ATOM 728 C C . THR A 1 90 ? 4.745 -10.615 3.115 1.00 97.38 90 THR A C 1
ATOM 730 O O . THR A 1 90 ? 3.607 -10.414 3.543 1.00 97.38 90 THR A O 1
ATOM 733 N N . ALA A 1 91 ? 5.624 -11.340 3.810 1.00 97.12 91 ALA A N 1
ATOM 734 C CA . ALA A 1 91 ? 5.326 -11.930 5.118 1.00 97.12 91 ALA A CA 1
ATOM 735 C C . ALA A 1 91 ? 5.020 -10.852 6.175 1.00 97.12 91 ALA A C 1
ATOM 737 O O . ALA A 1 91 ? 4.066 -10.968 6.946 1.00 97.12 91 ALA A O 1
ATOM 738 N N . VAL A 1 92 ? 5.784 -9.759 6.172 1.00 96.31 92 VAL A N 1
ATOM 739 C CA . VAL A 1 92 ? 5.554 -8.611 7.056 1.00 96.31 92 VAL A CA 1
ATOM 740 C C . VAL A 1 92 ? 4.213 -7.935 6.755 1.00 96.31 92 VAL A C 1
ATOM 742 O O . VAL A 1 92 ? 3.424 -7.704 7.675 1.00 96.31 92 VAL A O 1
ATOM 745 N N . PHE A 1 93 ? 3.918 -7.658 5.482 1.00 97.88 93 PHE A N 1
ATOM 746 C CA . PHE A 1 93 ? 2.650 -7.051 5.074 1.00 97.88 93 PHE A CA 1
ATOM 747 C C . PHE A 1 93 ? 1.454 -7.937 5.437 1.00 97.88 93 PHE A C 1
ATOM 749 O O . PHE A 1 93 ? 0.487 -7.453 6.022 1.00 97.88 93 PHE A O 1
ATOM 756 N N . THR A 1 94 ? 1.524 -9.239 5.149 1.00 97.56 94 THR A N 1
ATOM 757 C CA . THR A 1 94 ? 0.442 -10.185 5.473 1.00 97.56 94 THR A CA 1
ATOM 758 C C . THR A 1 94 ? 0.178 -10.254 6.974 1.00 97.56 94 THR A C 1
ATOM 760 O O . THR A 1 94 ? -0.980 -10.199 7.382 1.00 97.56 94 THR A O 1
ATOM 763 N N . TYR A 1 95 ? 1.216 -10.278 7.812 1.00 96.94 95 TYR A N 1
ATOM 764 C CA . TYR A 1 95 ? 1.064 -10.205 9.267 1.00 96.94 95 TYR A CA 1
ATOM 765 C C . TYR A 1 95 ? 0.323 -8.932 9.721 1.00 96.94 95 TYR A C 1
ATOM 767 O O . TYR A 1 95 ? -0.639 -9.015 10.490 1.00 96.94 95 TYR A O 1
ATOM 775 N N . ILE A 1 96 ? 0.720 -7.758 9.216 1.00 97.88 96 ILE A N 1
ATOM 776 C CA . ILE A 1 96 ? 0.067 -6.481 9.550 1.00 97.88 96 ILE A CA 1
ATOM 777 C C . ILE A 1 96 ? -1.376 -6.430 9.032 1.00 97.88 96 ILE A C 1
ATOM 779 O O . ILE A 1 96 ? -2.277 -6.013 9.764 1.00 97.88 96 ILE A O 1
ATOM 783 N N . ALA A 1 97 ? -1.617 -6.886 7.803 1.00 96.88 97 ALA A N 1
ATOM 784 C CA . ALA A 1 97 ? -2.946 -6.941 7.203 1.00 96.88 97 ALA A CA 1
ATOM 785 C C . ALA A 1 97 ? -3.887 -7.854 8.002 1.00 96.88 97 ALA A C 1
ATOM 787 O O . ALA A 1 97 ? -5.016 -7.463 8.295 1.00 96.88 97 ALA A O 1
ATOM 788 N N . LEU A 1 98 ? -3.413 -9.031 8.425 1.00 96.44 98 LEU A N 1
ATOM 789 C CA . LEU A 1 98 ? -4.183 -9.945 9.269 1.00 96.44 98 LEU A CA 1
ATOM 790 C C . LEU A 1 98 ? -4.544 -9.300 10.610 1.00 96.44 98 LEU A C 1
ATOM 792 O O . LEU A 1 98 ? -5.704 -9.361 11.014 1.00 96.44 98 LEU A O 1
ATOM 796 N N . LEU A 1 99 ? -3.602 -8.627 11.278 1.00 96.12 99 LEU A N 1
ATOM 797 C CA . LEU A 1 99 ? -3.899 -7.902 12.519 1.00 96.12 99 LEU A CA 1
ATOM 798 C C . LEU A 1 99 ? -4.937 -6.790 12.318 1.00 96.12 99 LEU A C 1
ATOM 800 O O . LEU A 1 99 ? -5.803 -6.603 13.177 1.00 96.12 99 LEU A O 1
ATOM 804 N N . LEU A 1 100 ? -4.878 -6.067 11.197 1.00 95.56 100 LEU A N 1
ATOM 805 C CA . LEU A 1 100 ? -5.850 -5.022 10.875 1.00 95.56 100 LEU A CA 1
ATOM 806 C C . LEU A 1 100 ? -7.243 -5.607 10.602 1.00 95.56 100 LEU A C 1
ATOM 808 O O . LEU A 1 100 ? -8.230 -5.096 11.133 1.00 95.56 100 LEU A O 1
ATOM 812 N N . VAL A 1 101 ? -7.332 -6.704 9.846 1.00 94.25 101 VAL A N 1
ATOM 813 C CA . VAL A 1 101 ? -8.595 -7.420 9.602 1.00 94.25 101 VAL A CA 1
ATOM 814 C C . VAL A 1 101 ? -9.184 -7.936 10.915 1.00 94.25 101 VAL A C 1
ATOM 816 O O . VAL A 1 101 ? -10.360 -7.695 11.184 1.00 94.25 101 VAL A O 1
ATOM 819 N N . LEU A 1 102 ? -8.372 -8.556 11.779 1.00 92.94 102 LEU A N 1
ATOM 820 C CA . LEU A 1 102 ? -8.804 -8.991 13.111 1.00 92.94 102 LEU A CA 1
ATOM 821 C C . LEU A 1 102 ? -9.354 -7.820 13.937 1.00 92.94 102 LEU A C 1
ATOM 823 O O . LEU A 1 102 ? -10.410 -7.954 14.558 1.00 92.94 102 LEU A O 1
ATOM 827 N N . ALA A 1 103 ? -8.688 -6.661 13.914 1.00 91.56 103 ALA A N 1
ATOM 828 C CA . ALA A 1 103 ? -9.175 -5.464 14.595 1.00 91.56 103 ALA A CA 1
ATOM 829 C C . ALA A 1 103 ? -10.537 -5.007 14.047 1.00 91.56 103 ALA A C 1
ATOM 831 O O . ALA A 1 103 ? -11.443 -4.724 14.831 1.00 91.56 103 ALA A O 1
ATOM 832 N N . ILE A 1 104 ? -10.713 -4.976 12.722 1.00 90.81 104 ILE A N 1
ATOM 833 C CA . ILE A 1 104 ? -11.979 -4.594 12.075 1.00 90.81 104 ILE A CA 1
ATOM 834 C C . ILE A 1 104 ? -13.102 -5.575 12.442 1.00 90.81 104 ILE A C 1
ATOM 836 O O . ILE A 1 104 ? -14.193 -5.127 12.793 1.00 90.81 104 ILE A O 1
ATOM 840 N N . CYS A 1 105 ? -12.843 -6.885 12.434 1.00 90.44 105 CYS A N 1
ATOM 841 C CA . CYS A 1 105 ? -13.818 -7.906 12.837 1.00 90.44 105 CYS A CA 1
ATOM 842 C C . CYS A 1 105 ? -14.200 -7.800 14.325 1.00 90.44 105 CYS A C 1
ATOM 844 O O . CYS A 1 105 ? -15.361 -7.949 14.701 1.00 90.44 105 CYS A O 1
ATOM 846 N N . LEU A 1 106 ? -13.241 -7.511 15.208 1.00 88.00 106 LEU A N 1
ATOM 847 C CA . LEU A 1 106 ? -13.540 -7.294 16.628 1.00 88.00 106 LEU A CA 1
ATOM 848 C C . LEU A 1 106 ? -14.351 -6.011 16.844 1.00 88.00 106 LEU A C 1
ATOM 850 O O . LEU A 1 106 ? -15.259 -5.982 17.682 1.00 88.00 106 LEU A O 1
ATOM 854 N N . LEU A 1 107 ? -14.066 -4.968 16.061 1.00 86.62 107 LEU A N 1
ATOM 855 C CA . LEU A 1 107 ? -14.841 -3.733 16.053 1.00 86.62 107 LEU A CA 1
ATOM 856 C C . LEU A 1 107 ? -16.255 -3.955 15.494 1.00 86.62 107 LEU A C 1
ATOM 858 O O . LEU A 1 107 ? -17.205 -3.447 16.088 1.00 86.62 107 LEU A O 1
ATOM 862 N N . SER A 1 108 ? -16.456 -4.739 14.428 1.00 87.44 108 SER A N 1
ATOM 863 C CA . SER A 1 108 ? -17.807 -5.030 13.908 1.00 87.44 108 SER A CA 1
ATOM 864 C C . SER A 1 108 ? -18.696 -5.705 14.954 1.00 87.44 108 SER A C 1
ATOM 866 O O . SER A 1 108 ? -19.888 -5.423 15.034 1.00 87.44 108 SER A O 1
ATOM 868 N N . GLU A 1 109 ? -18.096 -6.507 15.833 1.00 84.75 109 GLU A N 1
ATOM 869 C CA . GLU A 1 109 ? -18.756 -7.149 16.979 1.00 84.75 109 GLU A CA 1
ATOM 870 C C . GLU A 1 109 ? -18.808 -6.263 18.237 1.00 84.75 109 GLU A C 1
ATOM 872 O O . GLU A 1 109 ? -19.245 -6.685 19.318 1.00 84.75 109 GLU A O 1
ATOM 877 N N . SER A 1 110 ? -18.354 -5.012 18.107 1.00 80.44 110 SER A N 1
ATOM 878 C CA . SER A 1 110 ? -18.285 -3.995 19.159 1.00 80.44 110 SER A CA 1
ATOM 879 C C . SER A 1 110 ? -17.571 -4.469 20.425 1.00 80.44 110 SER A C 1
ATOM 881 O O . SER A 1 110 ? -17.983 -4.166 21.554 1.00 80.44 110 SER A O 1
ATOM 883 N N . GLN A 1 111 ? -16.522 -5.263 20.242 1.00 80.88 111 GLN A N 1
ATOM 884 C CA . GLN A 1 111 ? -15.645 -5.674 21.324 1.00 80.88 111 GLN A CA 1
ATOM 885 C C . GLN A 1 111 ? -14.614 -4.581 21.594 1.00 80.88 111 GLN A C 1
ATOM 887 O O . GLN A 1 111 ? -14.191 -3.856 20.692 1.00 80.88 111 GLN A O 1
ATOM 892 N N . ARG A 1 112 ? -14.191 -4.459 22.853 1.00 79.19 112 ARG A N 1
ATOM 893 C CA . ARG A 1 112 ? -13.027 -3.633 23.178 1.00 79.19 112 ARG A CA 1
ATOM 894 C C . ARG A 1 112 ? -11.782 -4.271 22.571 1.00 79.19 112 ARG A C 1
ATOM 896 O O . ARG A 1 112 ? -11.523 -5.452 22.794 1.00 79.19 112 ARG A O 1
ATOM 903 N N . LEU A 1 113 ? -11.012 -3.472 21.840 1.00 85.06 113 LEU A N 1
ATOM 904 C CA . LEU A 1 113 ? -9.696 -3.877 21.365 1.00 85.06 113 LEU A CA 1
ATOM 905 C C . LEU A 1 113 ? -8.742 -3.986 22.554 1.00 85.06 113 LEU A C 1
ATOM 907 O O . LEU A 1 113 ? -8.679 -3.091 23.399 1.00 85.06 113 LEU A O 1
ATOM 911 N N . TYR A 1 114 ? -8.021 -5.097 22.604 1.00 85.75 114 TYR A N 1
ATOM 912 C CA . TYR A 1 114 ? -6.916 -5.306 23.522 1.00 85.75 114 TYR A CA 1
ATOM 913 C C . TYR A 1 114 ? -5.810 -6.016 22.758 1.00 85.75 114 TYR A C 1
ATOM 915 O O . TYR A 1 114 ? -5.864 -7.233 22.560 1.00 85.75 114 TYR A O 1
ATOM 923 N N . LEU A 1 115 ? -4.842 -5.242 22.279 1.00 88.81 115 LEU A N 1
ATOM 924 C CA . LEU A 1 115 ? -3.721 -5.790 21.538 1.00 88.81 115 LEU A CA 1
ATOM 925 C C . LEU A 1 115 ? -2.625 -6.255 22.501 1.00 88.81 115 LEU A C 1
ATOM 927 O O . LEU A 1 115 ? -2.179 -5.508 23.386 1.00 88.81 115 LEU A O 1
ATOM 931 N N . HIS A 1 116 ? -2.161 -7.488 22.304 1.00 90.31 116 HIS A N 1
ATOM 932 C CA . HIS A 1 116 ? -1.071 -8.046 23.096 1.00 90.31 116 HIS A CA 1
ATOM 933 C C . HIS A 1 116 ? 0.227 -7.237 22.946 1.00 90.31 116 HIS A C 1
ATOM 935 O O . HIS A 1 116 ? 0.515 -6.670 21.890 1.00 90.31 116 HIS A O 1
ATOM 941 N N . TRP A 1 117 ? 1.060 -7.227 23.989 1.00 90.31 117 TRP A N 1
ATOM 942 C CA . TRP A 1 117 ? 2.313 -6.463 23.997 1.00 90.31 117 TRP A CA 1
ATOM 943 C C . TRP A 1 117 ? 3.313 -6.933 22.929 1.00 90.31 117 TRP A C 1
ATOM 945 O O . TRP A 1 117 ? 4.010 -6.115 22.338 1.00 90.31 117 TRP A O 1
ATOM 955 N N . CYS A 1 118 ? 3.322 -8.231 22.605 1.00 93.31 118 CYS A N 1
ATOM 956 C CA . CYS A 1 118 ? 4.148 -8.769 21.518 1.00 93.31 118 CYS A CA 1
ATOM 957 C C . CYS A 1 118 ? 3.772 -8.161 20.156 1.00 93.31 118 CYS A C 1
ATOM 959 O O . CYS A 1 118 ? 4.642 -7.677 19.436 1.00 93.31 118 CYS A O 1
ATOM 961 N N . HIS A 1 119 ? 2.475 -8.096 19.832 1.00 94.38 119 HIS A N 1
ATOM 962 C CA . HIS A 1 119 ? 2.019 -7.474 18.590 1.00 94.38 119 HIS A CA 1
ATOM 963 C C . HIS A 1 119 ? 2.306 -5.971 18.565 1.00 94.38 119 HIS A C 1
ATOM 965 O O . HIS A 1 119 ? 2.694 -5.461 17.520 1.00 94.38 119 HIS A O 1
ATOM 971 N N . LYS A 1 120 ? 2.200 -5.273 19.705 1.00 94.56 120 LYS A N 1
ATOM 972 C CA . LYS A 1 120 ? 2.587 -3.853 19.824 1.00 94.56 120 LYS A CA 1
ATOM 973 C C . LYS A 1 120 ? 4.051 -3.627 19.439 1.00 94.56 120 LYS A C 1
ATOM 975 O O . LYS A 1 120 ? 4.326 -2.750 18.623 1.00 94.56 120 LYS A O 1
ATOM 980 N N . ILE A 1 121 ? 4.965 -4.443 19.976 1.00 95.25 121 ILE A N 1
ATOM 981 C CA . ILE A 1 121 ? 6.386 -4.406 19.594 1.00 95.25 121 ILE A CA 1
ATOM 982 C C . ILE A 1 121 ? 6.532 -4.709 18.100 1.00 95.25 121 ILE A C 1
ATOM 984 O O . ILE A 1 121 ? 7.186 -3.954 17.389 1.00 95.25 121 ILE A O 1
ATOM 988 N N . GLY A 1 122 ? 5.896 -5.780 17.615 1.00 95.69 122 GLY A N 1
ATOM 989 C CA . GLY A 1 122 ? 5.981 -6.187 16.212 1.00 95.69 122 GLY A CA 1
ATOM 990 C C . GLY A 1 122 ? 5.536 -5.086 15.247 1.00 95.69 122 GLY A C 1
ATOM 991 O O . GLY A 1 122 ? 6.245 -4.788 14.295 1.00 95.69 122 GLY A O 1
ATOM 992 N N . ILE A 1 123 ? 4.410 -4.424 15.523 1.00 96.75 123 ILE A N 1
ATOM 993 C CA . ILE A 1 123 ? 3.920 -3.295 14.719 1.00 96.75 123 ILE A CA 1
ATOM 994 C C . ILE A 1 123 ? 4.940 -2.154 14.714 1.00 96.75 123 ILE A C 1
ATOM 996 O O . ILE A 1 123 ? 5.210 -1.583 13.661 1.00 96.75 123 ILE A O 1
ATOM 1000 N N . PHE A 1 124 ? 5.518 -1.824 15.871 1.00 96.25 124 PHE A N 1
ATOM 1001 C CA . PHE A 1 124 ? 6.505 -0.753 15.969 1.00 96.25 124 PHE A CA 1
ATOM 1002 C C . PHE A 1 124 ? 7.786 -1.072 15.183 1.00 96.25 124 PHE A C 1
ATOM 1004 O O . PHE A 1 124 ? 8.293 -0.214 14.463 1.00 96.25 124 PHE A O 1
ATOM 1011 N N . LEU A 1 125 ? 8.265 -2.318 15.252 1.00 96.69 125 LEU A N 1
ATOM 1012 C CA . LEU A 1 125 ? 9.407 -2.781 14.461 1.00 96.69 125 LEU A CA 1
ATOM 1013 C C . LEU A 1 125 ? 9.121 -2.712 12.958 1.00 96.69 125 LEU A C 1
ATOM 1015 O O . LEU A 1 125 ? 9.951 -2.211 12.205 1.00 96.69 125 LEU A O 1
ATOM 1019 N N . VAL A 1 126 ? 7.937 -3.156 12.526 1.00 96.75 126 VAL A N 1
ATOM 1020 C CA . VAL A 1 126 ? 7.530 -3.076 11.115 1.00 96.75 126 VAL A CA 1
ATOM 1021 C C . VAL A 1 126 ? 7.414 -1.628 10.651 1.00 96.75 126 VAL A C 1
ATOM 1023 O O . VAL A 1 126 ? 7.815 -1.316 9.530 1.00 96.75 126 VAL A O 1
ATOM 1026 N N . LEU A 1 127 ? 6.908 -0.733 11.501 1.00 96.44 127 LEU A N 1
ATOM 1027 C CA . LEU A 1 127 ? 6.824 0.688 11.186 1.00 96.44 127 LEU A CA 1
ATOM 1028 C C . LEU A 1 127 ? 8.217 1.288 10.967 1.00 96.44 127 LEU A C 1
ATOM 1030 O O . LEU A 1 127 ? 8.442 1.915 9.935 1.00 96.44 127 LEU A O 1
ATOM 1034 N N . ILE A 1 12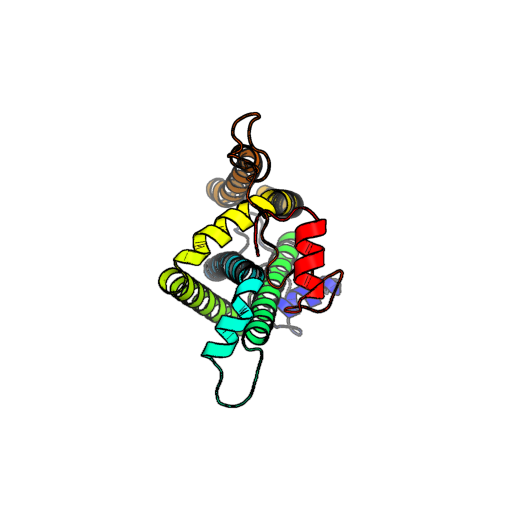8 ? 9.149 1.065 11.899 1.00 97.12 128 ILE A N 1
ATOM 1035 C CA . ILE A 1 128 ? 10.533 1.546 11.772 1.00 97.12 128 ILE A CA 1
ATOM 1036 C C . ILE A 1 128 ? 11.176 0.976 10.513 1.00 97.12 128 ILE A C 1
ATOM 1038 O O . ILE A 1 128 ? 11.726 1.737 9.722 1.00 97.12 128 ILE A O 1
ATOM 1042 N N . PHE A 1 129 ? 11.073 -0.338 10.307 1.00 95.75 129 PHE A N 1
ATOM 1043 C CA . PHE A 1 129 ? 11.611 -0.996 9.121 1.00 95.75 129 PHE A CA 1
ATOM 1044 C C . PHE A 1 129 ? 11.064 -0.360 7.840 1.00 95.75 129 PHE A C 1
ATOM 1046 O O . PHE A 1 129 ? 11.842 0.041 6.983 1.00 95.75 129 PHE A O 1
ATOM 1053 N N . SER A 1 130 ? 9.745 -0.168 7.747 1.00 96.25 130 SER A N 1
ATOM 1054 C CA . SER A 1 130 ? 9.111 0.415 6.559 1.00 96.25 130 SER A CA 1
ATOM 1055 C C . SER A 1 130 ? 9.572 1.854 6.307 1.00 96.25 130 SER A C 1
ATOM 1057 O O . SER A 1 130 ? 9.888 2.198 5.173 1.00 96.25 130 SER A O 1
ATOM 1059 N N . VAL A 1 131 ? 9.656 2.689 7.351 1.00 96.12 131 VAL A N 1
ATOM 1060 C CA . VAL A 1 131 ? 10.131 4.080 7.233 1.00 96.12 131 VAL A CA 1
ATOM 1061 C C . VAL A 1 131 ? 11.593 4.129 6.792 1.00 96.12 131 VAL A C 1
ATOM 1063 O O . VAL A 1 131 ? 11.927 4.883 5.880 1.00 96.12 131 VAL A O 1
ATOM 1066 N N . VAL A 1 132 ? 12.458 3.313 7.400 1.00 96.00 132 VAL A N 1
ATOM 1067 C CA . VAL A 1 132 ? 13.883 3.250 7.047 1.00 96.00 132 VAL A CA 1
ATOM 1068 C C . VAL A 1 132 ? 14.059 2.750 5.615 1.00 96.00 132 VAL A C 1
ATOM 1070 O O . VAL A 1 132 ? 14.769 3.389 4.843 1.00 96.00 132 VAL A O 1
ATOM 1073 N N . SER A 1 133 ? 13.383 1.665 5.227 1.00 92.56 133 SER A N 1
ATOM 1074 C CA . SER A 1 133 ? 13.452 1.128 3.865 1.00 92.56 133 SER A CA 1
ATOM 1075 C C . SER A 1 133 ? 12.976 2.140 2.828 1.0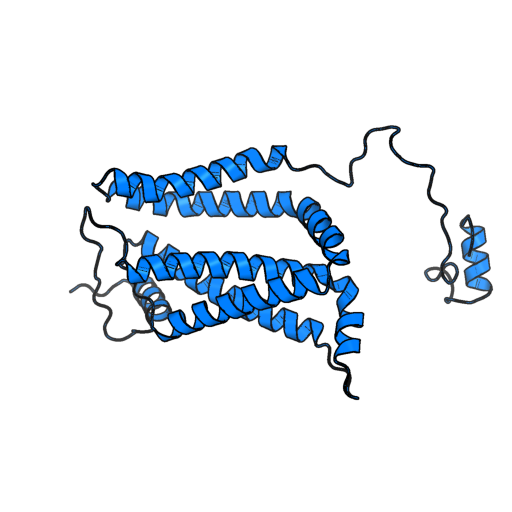0 92.56 133 SER A C 1
ATOM 1077 O O . SER A 1 133 ? 13.679 2.364 1.848 1.00 92.56 133 SER A O 1
ATOM 1079 N N . ILE A 1 134 ? 11.838 2.805 3.052 1.00 91.88 134 ILE A N 1
ATOM 1080 C CA . ILE A 1 134 ? 11.348 3.852 2.143 1.00 91.88 134 ILE A CA 1
ATOM 1081 C C . ILE A 1 134 ? 12.347 5.014 2.070 1.00 91.88 134 ILE A C 1
ATOM 1083 O O . ILE A 1 134 ? 12.609 5.506 0.978 1.00 91.88 134 ILE A O 1
ATOM 1087 N N . GLY A 1 135 ? 12.948 5.423 3.191 1.00 92.75 135 GLY A N 1
ATOM 1088 C CA . GLY A 1 135 ? 13.978 6.466 3.207 1.00 92.75 135 GLY A CA 1
ATOM 1089 C C . GLY A 1 135 ? 15.231 6.093 2.405 1.00 92.75 135 GLY A C 1
ATOM 1090 O O . GLY A 1 135 ? 15.747 6.919 1.653 1.00 92.75 135 GLY A O 1
ATOM 1091 N N . VAL A 1 136 ? 15.693 4.842 2.511 1.00 90.75 136 VAL A N 1
ATOM 1092 C CA . VAL A 1 136 ? 16.823 4.329 1.718 1.00 90.75 136 VAL A CA 1
ATOM 1093 C C . VAL A 1 136 ? 16.471 4.297 0.233 1.00 90.75 136 VAL A C 1
ATOM 1095 O O . VAL A 1 136 ? 17.237 4.817 -0.572 1.00 90.75 136 VAL A O 1
ATOM 1098 N N . LEU A 1 137 ? 15.302 3.761 -0.127 1.00 88.12 137 LEU A N 1
ATOM 1099 C CA . LEU A 1 137 ? 14.828 3.726 -1.515 1.00 88.12 137 LEU A CA 1
ATOM 1100 C C . LEU A 1 137 ? 14.674 5.135 -2.099 1.00 88.12 137 LEU A C 1
ATOM 1102 O O . LEU A 1 137 ? 15.026 5.373 -3.251 1.00 88.12 137 LEU A O 1
ATOM 1106 N N . PHE A 1 138 ? 14.203 6.086 -1.289 1.00 87.00 138 PHE A N 1
ATOM 1107 C CA . PHE A 1 138 ? 14.060 7.477 -1.700 1.00 87.00 138 PHE A CA 1
ATOM 1108 C C . PHE A 1 138 ? 15.400 8.104 -2.083 1.00 87.00 138 PHE A C 1
ATOM 1110 O O . PHE A 1 138 ? 15.491 8.787 -3.099 1.00 87.00 138 PHE A O 1
ATOM 1117 N N . ASN A 1 139 ? 16.442 7.840 -1.297 1.00 86.44 139 ASN A N 1
ATOM 1118 C CA . ASN A 1 139 ? 17.751 8.444 -1.512 1.00 86.44 139 ASN A CA 1
ATOM 1119 C C . ASN A 1 139 ? 18.606 7.691 -2.542 1.00 86.44 139 ASN A C 1
ATOM 1121 O O . ASN A 1 139 ? 19.363 8.306 -3.286 1.00 86.44 139 ASN A O 1
ATOM 1125 N N . GLN A 1 140 ? 18.525 6.360 -2.564 1.00 83.94 140 GLN A N 1
ATOM 1126 C CA . GLN A 1 140 ? 19.443 5.524 -3.337 1.00 83.94 140 GLN A CA 1
ATOM 1127 C C . GLN A 1 140 ? 18.917 5.197 -4.740 1.00 83.94 140 GLN A C 1
ATOM 1129 O O . GLN A 1 140 ? 19.722 4.990 -5.641 1.00 83.94 140 GLN A O 1
ATOM 1134 N N . TRP A 1 141 ? 17.596 5.197 -4.940 1.00 80.00 141 TRP A N 1
ATOM 1135 C CA . TRP A 1 141 ? 16.937 4.877 -6.214 1.00 80.00 141 TRP A CA 1
ATOM 1136 C C . TRP A 1 141 ? 16.061 6.035 -6.701 1.00 80.00 141 TRP A C 1
ATOM 1138 O O . TRP A 1 141 ? 14.883 5.875 -7.008 1.00 80.00 141 TRP A O 1
ATOM 1148 N N . ALA A 1 142 ? 16.660 7.229 -6.771 1.00 76.38 142 ALA A N 1
ATOM 1149 C CA . ALA A 1 142 ? 16.000 8.451 -7.232 1.00 76.38 142 ALA A CA 1
ATOM 1150 C C . ALA A 1 142 ? 15.408 8.313 -8.655 1.00 76.38 142 ALA A C 1
ATOM 1152 O O . ALA A 1 142 ? 14.293 8.766 -8.914 1.00 76.38 142 ALA A O 1
ATOM 1153 N N . GLU A 1 143 ? 16.138 7.663 -9.565 1.00 76.81 143 GLU A N 1
ATOM 1154 C CA . GLU A 1 143 ? 15.763 7.533 -10.982 1.00 76.81 143 GLU A CA 1
ATOM 1155 C C . GLU A 1 143 ? 14.520 6.641 -11.176 1.00 76.81 143 GLU A C 1
ATOM 1157 O O . GLU A 1 143 ? 13.622 6.972 -11.960 1.00 76.81 143 GLU A O 1
ATOM 1162 N N . GLU A 1 144 ? 14.381 5.599 -10.350 1.00 78.69 144 GLU A N 1
ATOM 1163 C CA . GLU A 1 144 ? 13.276 4.634 -10.423 1.00 78.69 144 GLU A CA 1
ATOM 1164 C C . GLU A 1 144 ? 11.941 5.150 -9.870 1.00 78.69 144 GLU A C 1
ATOM 1166 O O . GLU A 1 144 ? 10.888 4.539 -10.085 1.00 78.69 144 GLU A O 1
ATOM 1171 N N . TRP A 1 145 ? 11.915 6.311 -9.204 1.00 79.88 145 TRP A N 1
ATOM 1172 C CA . TRP A 1 145 ? 10.646 6.907 -8.762 1.00 79.88 145 TRP A CA 1
ATOM 1173 C C . TRP A 1 145 ? 9.741 7.287 -9.930 1.00 79.88 145 TRP A C 1
ATOM 1175 O O . TRP A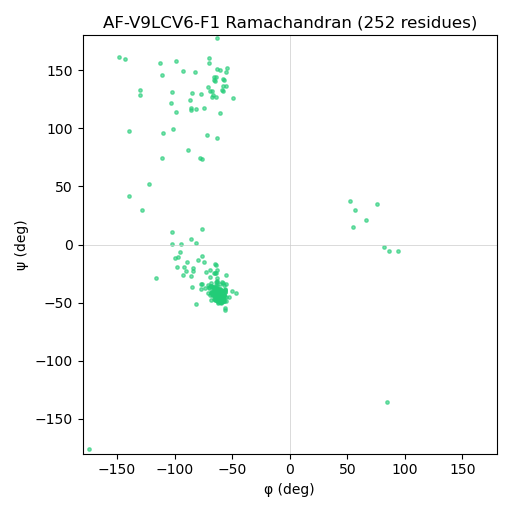 1 145 ? 8.516 7.243 -9.798 1.00 79.88 145 TRP A O 1
ATOM 1185 N N . THR A 1 146 ? 10.317 7.617 -11.086 1.00 82.69 146 THR A N 1
ATOM 1186 C CA . THR A 1 146 ? 9.539 7.884 -12.302 1.00 82.69 146 THR A CA 1
ATOM 1187 C C . THR A 1 146 ? 8.821 6.620 -12.779 1.00 82.69 146 THR A C 1
ATOM 1189 O O . THR A 1 146 ? 7.604 6.647 -12.992 1.00 82.69 146 THR A O 1
ATOM 1192 N N . THR A 1 147 ? 9.537 5.492 -12.828 1.00 84.19 147 THR A N 1
ATOM 1193 C CA . THR A 1 147 ? 9.000 4.154 -13.106 1.00 84.19 147 THR A CA 1
ATOM 1194 C C . THR A 1 147 ? 7.897 3.788 -12.115 1.00 84.19 147 THR A C 1
ATOM 1196 O O . THR A 1 147 ? 6.821 3.324 -12.506 1.00 84.19 147 THR A O 1
ATOM 1199 N N . PHE A 1 148 ? 8.117 4.057 -10.826 1.00 84.25 148 PHE A N 1
ATOM 1200 C CA . PHE A 1 148 ? 7.143 3.799 -9.769 1.00 84.25 148 PHE A CA 1
ATOM 1201 C C . PHE A 1 148 ? 5.843 4.598 -9.948 1.00 84.25 148 PHE A C 1
ATOM 1203 O O . PHE A 1 148 ? 4.756 4.015 -9.891 1.00 84.25 148 PHE A O 1
ATOM 1210 N N . ILE A 1 149 ? 5.933 5.909 -10.200 1.00 85.31 149 ILE A N 1
ATOM 1211 C CA . ILE A 1 149 ? 4.767 6.785 -10.413 1.00 85.31 149 ILE A CA 1
ATOM 1212 C C . ILE A 1 149 ? 3.993 6.360 -11.665 1.00 85.31 149 ILE A C 1
ATOM 1214 O O . ILE A 1 149 ? 2.763 6.261 -11.626 1.00 85.31 149 ILE A O 1
ATOM 1218 N N . LEU A 1 150 ? 4.696 6.064 -12.761 1.00 87.75 150 LEU A N 1
ATOM 1219 C CA . LEU A 1 150 ? 4.071 5.594 -13.997 1.00 87.75 150 LEU A CA 1
ATOM 1220 C C . LEU A 1 150 ? 3.338 4.264 -13.770 1.00 87.75 150 LEU A C 1
ATOM 1222 O O . LEU A 1 150 ? 2.178 4.103 -14.150 1.00 87.75 150 LEU A O 1
ATOM 1226 N N . SER A 1 151 ? 3.986 3.329 -13.078 1.00 89.44 151 SER A N 1
ATOM 1227 C CA . SER A 1 151 ? 3.388 2.052 -12.689 1.00 89.44 151 SER A CA 1
ATOM 1228 C C . SER A 1 151 ? 2.162 2.250 -11.790 1.00 89.44 151 SER A C 1
ATOM 1230 O O . SER A 1 151 ? 1.150 1.558 -11.941 1.00 89.44 151 SER A O 1
ATOM 1232 N N . PHE A 1 152 ? 2.206 3.229 -10.879 1.00 87.62 152 PHE A N 1
ATOM 1233 C CA . PHE A 1 152 ? 1.066 3.587 -10.038 1.00 87.62 152 PHE A CA 1
ATOM 1234 C C . PHE A 1 152 ? -0.115 4.092 -10.870 1.00 87.62 152 PHE A C 1
ATOM 1236 O O . PHE A 1 152 ? -1.230 3.647 -10.638 1.00 87.62 152 PHE A O 1
ATOM 1243 N N . GLN A 1 153 ? 0.098 4.928 -11.891 1.00 89.25 153 GLN A N 1
ATOM 1244 C CA . GLN A 1 153 ? -0.987 5.373 -12.783 1.00 89.25 153 GLN A CA 1
ATOM 1245 C C . GLN A 1 153 ? -1.644 4.213 -13.533 1.00 89.25 153 GLN A C 1
ATOM 1247 O O . GLN A 1 153 ? -2.869 4.159 -13.638 1.00 89.25 153 GLN A O 1
ATOM 1252 N N . VAL A 1 154 ? -0.845 3.250 -13.994 1.00 89.00 154 VAL A N 1
ATOM 1253 C CA . VAL A 1 154 ? -1.354 2.045 -14.665 1.00 89.00 154 VAL A CA 1
ATOM 1254 C C . VAL A 1 154 ? -2.156 1.163 -13.702 1.00 89.00 154 VAL A C 1
ATOM 1256 O O . VAL A 1 154 ? -3.166 0.576 -14.089 1.00 89.00 154 VAL A O 1
ATOM 1259 N N . THR A 1 155 ? -1.731 1.062 -12.440 1.00 90.69 155 THR A N 1
ATOM 1260 C CA . THR A 1 155 ? -2.396 0.211 -11.440 1.00 90.69 155 THR A CA 1
ATOM 1261 C C . THR A 1 155 ? -3.514 0.911 -10.661 1.00 90.69 155 THR A C 1
ATOM 1263 O O . THR A 1 155 ? -4.344 0.238 -10.045 1.00 90.69 155 THR A O 1
ATOM 1266 N N . ALA A 1 156 ? -3.589 2.241 -10.720 1.00 90.12 156 ALA A N 1
ATOM 1267 C CA . ALA A 1 156 ? -4.525 3.053 -9.953 1.00 90.12 156 ALA A CA 1
ATOM 1268 C C . ALA A 1 156 ? -6.007 2.691 -10.159 1.00 90.12 156 ALA A C 1
ATOM 1270 O O . ALA A 1 156 ? -6.715 2.656 -9.153 1.00 90.12 156 ALA A O 1
ATOM 1271 N N . PRO A 1 157 ? -6.505 2.348 -11.368 1.00 91.06 157 PRO A N 1
ATOM 1272 C CA . PRO A 1 157 ? -7.888 1.892 -11.532 1.00 91.06 157 PRO A CA 1
ATOM 1273 C C . PRO A 1 157 ? -8.211 0.642 -10.700 1.00 91.06 157 PRO A C 1
ATOM 1275 O O . PRO A 1 157 ? -9.270 0.556 -10.082 1.00 91.06 157 PRO A O 1
ATOM 1278 N N . TYR A 1 158 ? -7.282 -0.314 -10.617 1.00 91.38 158 TYR A N 1
ATOM 1279 C CA . TYR A 1 158 ? -7.470 -1.530 -9.822 1.00 91.38 158 TYR A CA 1
ATOM 1280 C C . TYR A 1 158 ? -7.431 -1.229 -8.320 1.00 91.38 158 TYR A C 1
ATOM 1282 O O . TYR A 1 158 ? -8.263 -1.732 -7.561 1.00 91.38 158 TYR A O 1
ATOM 1290 N N . LEU A 1 159 ? -6.502 -0.367 -7.890 1.00 90.94 159 LEU A N 1
ATOM 1291 C CA . LEU A 1 159 ? -6.419 0.091 -6.500 1.00 90.94 159 LEU A CA 1
ATOM 1292 C C . LEU A 1 159 ? -7.661 0.893 -6.088 1.00 90.94 159 LEU A C 1
ATOM 1294 O O . LEU A 1 159 ? -8.116 0.771 -4.953 1.00 90.94 159 LEU A O 1
ATOM 1298 N N . HIS A 1 160 ? -8.244 1.665 -7.006 1.00 92.81 160 HIS A N 1
ATOM 1299 C CA . HIS A 1 160 ? -9.479 2.419 -6.790 1.00 92.81 160 HIS A CA 1
ATOM 1300 C C . HIS A 1 160 ? -10.685 1.506 -6.563 1.00 92.81 160 HIS A C 1
ATOM 1302 O O . HIS A 1 160 ? -11.426 1.703 -5.595 1.00 92.81 160 HIS A O 1
ATOM 1308 N N . ILE A 1 161 ? -10.846 0.469 -7.390 1.00 94.31 161 ILE A N 1
ATOM 1309 C CA . ILE A 1 161 ? -11.898 -0.539 -7.202 1.00 94.31 161 ILE A CA 1
ATOM 1310 C C . ILE A 1 161 ? -11.706 -1.240 -5.852 1.00 94.31 161 ILE A C 1
ATOM 1312 O O . ILE A 1 161 ? -12.647 -1.326 -5.061 1.00 94.31 161 ILE A O 1
ATOM 1316 N N . GLY A 1 162 ? -10.478 -1.676 -5.549 1.00 93.56 162 GLY A N 1
ATOM 1317 C CA . GLY A 1 162 ? -10.148 -2.315 -4.273 1.00 93.56 162 GLY A CA 1
ATOM 1318 C C . GLY A 1 162 ? -10.442 -1.422 -3.062 1.00 93.56 162 GLY A C 1
ATOM 1319 O O . GLY A 1 162 ? -11.082 -1.863 -2.106 1.00 93.56 162 GLY A O 1
ATOM 1320 N N . GLY A 1 163 ? -10.049 -0.148 -3.126 1.00 94.31 163 GLY A N 1
ATOM 1321 C CA . GLY A 1 163 ? -10.344 0.854 -2.102 1.00 94.31 163 GLY A CA 1
ATOM 1322 C C . GLY A 1 163 ? -11.846 1.079 -1.923 1.00 94.31 163 GLY A C 1
ATOM 1323 O O . GLY A 1 163 ? -12.335 1.112 -0.795 1.00 94.31 163 GLY A O 1
ATOM 1324 N N . SER A 1 164 ? -12.599 1.155 -3.021 1.00 95.81 164 SER A N 1
ATOM 1325 C CA . SER A 1 164 ? -14.058 1.339 -3.000 1.00 95.81 164 SER A CA 1
ATOM 1326 C C . SER A 1 164 ? -14.784 0.150 -2.355 1.00 95.81 164 SER A C 1
ATOM 1328 O O . SER A 1 164 ? -15.677 0.339 -1.522 1.00 95.81 164 SER A O 1
ATOM 1330 N N . VAL A 1 165 ? -14.362 -1.082 -2.663 1.00 95.44 165 VAL A N 1
ATOM 1331 C CA . VAL A 1 165 ? -14.867 -2.302 -2.006 1.00 95.44 165 VAL A CA 1
ATOM 1332 C C . VAL A 1 165 ? -14.531 -2.289 -0.513 1.00 95.44 165 VAL A C 1
ATOM 1334 O O . VAL A 1 165 ? -15.414 -2.523 0.314 1.00 95.44 165 VAL A O 1
ATOM 1337 N N . ALA A 1 166 ? -13.292 -1.950 -0.144 1.00 93.75 166 ALA A N 1
ATOM 1338 C CA . ALA A 1 166 ? -12.874 -1.873 1.256 1.00 93.75 166 ALA A CA 1
ATOM 1339 C C . ALA A 1 166 ? -13.697 -0.847 2.055 1.00 93.75 166 ALA A C 1
ATOM 1341 O O . ALA A 1 166 ? -14.184 -1.159 3.144 1.00 93.75 166 ALA A O 1
ATOM 1342 N N . MET A 1 167 ? -13.924 0.349 1.503 1.00 96.00 167 MET A N 1
ATOM 1343 C CA . MET A 1 167 ? -14.760 1.375 2.138 1.00 96.00 167 MET A CA 1
ATOM 1344 C C . MET A 1 167 ? -16.210 0.919 2.299 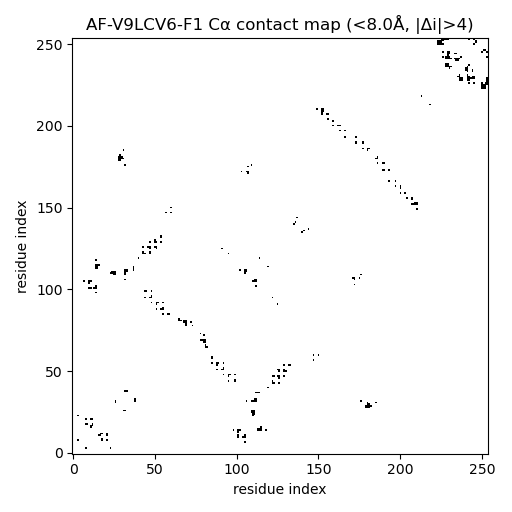1.00 96.00 167 MET A C 1
ATOM 1346 O O . MET A 1 167 ? -16.812 1.140 3.350 1.00 96.00 167 MET A O 1
ATOM 1350 N N . THR A 1 168 ? -16.750 0.216 1.303 1.00 94.62 168 THR A N 1
ATOM 1351 C CA . THR A 1 168 ? -18.100 -0.358 1.376 1.00 94.62 168 THR A CA 1
ATOM 1352 C C . THR A 1 168 ? -18.214 -1.366 2.521 1.00 94.62 168 THR A C 1
ATOM 1354 O O . THR A 1 168 ? -19.164 -1.297 3.299 1.00 94.62 168 THR A O 1
ATOM 1357 N N . LEU A 1 169 ? -17.226 -2.248 2.701 1.00 92.75 169 LEU A N 1
ATOM 1358 C CA . LEU A 1 169 ? -17.201 -3.201 3.820 1.00 92.75 169 LEU A CA 1
ATOM 1359 C C . LEU A 1 169 ? -17.068 -2.500 5.183 1.00 92.75 169 LEU A C 1
ATOM 1361 O O . LEU A 1 169 ? -17.719 -2.888 6.156 1.00 92.75 169 LEU A O 1
ATOM 1365 N N . LEU A 1 170 ? -16.270 -1.432 5.259 1.00 93.44 170 LEU A N 1
ATOM 1366 C CA . LEU A 1 170 ? -16.111 -0.628 6.475 1.00 93.44 170 LEU A CA 1
ATOM 1367 C C . LEU A 1 170 ? -17.365 0.184 6.833 1.00 93.44 170 LEU A C 1
ATOM 1369 O O . LEU A 1 170 ? -17.553 0.524 8.001 1.00 93.44 170 LEU A O 1
ATOM 1373 N N . SER A 1 171 ? -18.254 0.466 5.878 1.00 93.94 171 SER A N 1
ATOM 1374 C CA . SER A 1 171 ? -19.466 1.265 6.115 1.00 93.94 171 SER A CA 1
ATOM 1375 C C . SER A 1 171 ? -20.361 0.693 7.226 1.00 93.94 171 SER A C 1
ATOM 1377 O O . SER A 1 171 ? -20.887 1.438 8.063 1.00 93.94 171 SER A O 1
ATOM 1379 N N . TRP A 1 172 ? -20.480 -0.638 7.301 1.00 92.00 172 TRP A N 1
ATOM 1380 C CA . TRP A 1 172 ? -21.249 -1.318 8.342 1.00 92.00 172 TRP A CA 1
ATOM 1381 C C . TRP A 1 172 ? -20.644 -1.090 9.730 1.00 92.00 172 TRP A C 1
ATOM 1383 O O . TRP A 1 172 ? -21.347 -0.746 10.680 1.00 92.00 172 TRP A O 1
ATOM 1393 N N . THR A 1 173 ? -19.320 -1.217 9.859 1.00 89.69 173 THR A N 1
ATOM 1394 C CA . THR A 1 173 ? -18.655 -1.010 11.151 1.00 89.69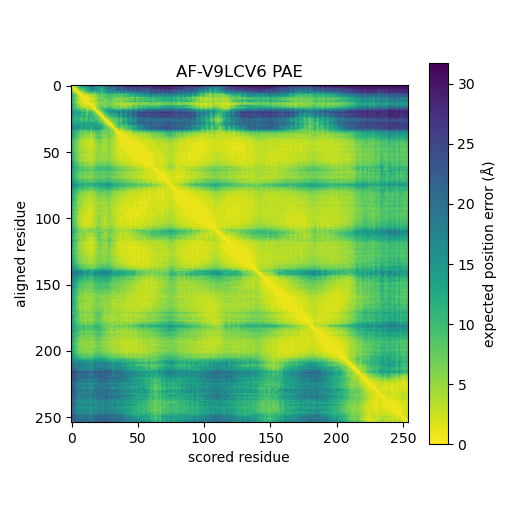 173 THR A CA 1
ATOM 1395 C C . THR A 1 173 ? -18.746 0.451 11.584 1.00 89.69 173 THR A C 1
ATOM 1397 O O . THR A 1 173 ? -19.033 0.727 12.750 1.00 89.69 173 THR A O 1
ATOM 1400 N N . VAL A 1 174 ? -18.576 1.395 10.657 1.00 91.69 174 VAL A N 1
ATOM 1401 C CA . VAL A 1 174 ? -18.668 2.834 10.938 1.00 91.69 174 VAL A CA 1
ATOM 1402 C C . VAL A 1 174 ? -20.082 3.225 11.368 1.00 91.69 174 VAL A C 1
ATOM 1404 O O . VAL A 1 174 ? -20.236 3.894 12.392 1.00 91.69 174 VAL A O 1
ATOM 1407 N N . SER A 1 175 ? -21.115 2.772 10.653 1.00 91.75 175 SER A N 1
ATOM 1408 C CA . SER A 1 175 ? -22.516 3.074 10.985 1.00 91.75 175 SER A CA 1
ATOM 1409 C C . SER A 1 175 ? -22.927 2.516 12.351 1.00 91.75 175 SER A C 1
ATOM 1411 O O . SER A 1 175 ? -23.532 3.237 13.152 1.00 91.75 175 SER A O 1
ATOM 1413 N N . LEU A 1 176 ? -22.513 1.285 12.678 1.00 88.38 176 LEU A N 1
ATOM 1414 C CA . LEU A 1 176 ? -22.774 0.668 13.980 1.00 88.38 176 LEU A CA 1
ATOM 1415 C C . LEU A 1 176 ? -22.197 1.492 15.140 1.00 88.38 176 LEU A C 1
ATOM 1417 O O . LEU A 1 176 ? -22.872 1.719 16.147 1.00 88.38 176 LEU A O 1
ATOM 1421 N N . HIS A 1 177 ? -20.953 1.955 15.016 1.00 86.00 177 HIS A N 1
ATOM 1422 C CA . HIS A 1 177 ? -20.320 2.759 16.062 1.00 86.00 177 HIS A CA 1
ATOM 1423 C C . HIS A 1 177 ? -20.874 4.179 16.115 1.00 86.00 177 HIS A C 1
ATOM 1425 O O . HIS A 1 177 ? -21.077 4.707 17.210 1.00 86.00 177 HIS A O 1
ATOM 1431 N N . PHE A 1 178 ? -21.178 4.780 14.964 1.00 89.31 178 PHE A N 1
ATOM 1432 C CA . PHE A 1 178 ? -21.814 6.091 14.897 1.00 89.31 178 PHE A CA 1
ATOM 1433 C C . PHE A 1 178 ? -23.143 6.112 15.667 1.00 89.31 178 PHE A C 1
ATOM 1435 O O . PHE A 1 178 ? -23.379 7.031 16.457 1.00 89.31 178 PHE A O 1
ATOM 1442 N N . ALA A 1 179 ? -23.958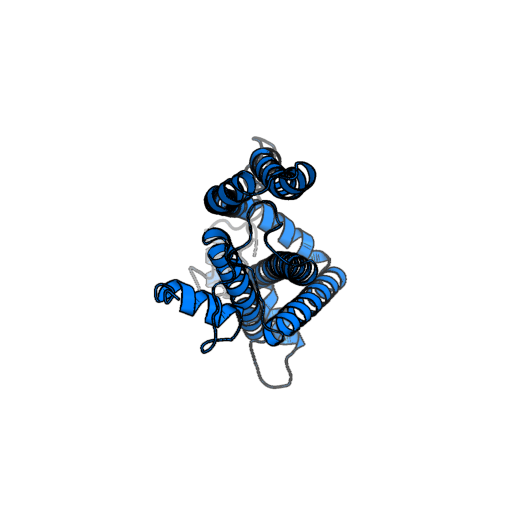 5.062 15.515 1.00 88.56 179 ALA A N 1
ATOM 1443 C CA . ALA A 1 179 ? -25.229 4.912 16.221 1.00 88.56 179 ALA A CA 1
ATOM 1444 C C . ALA A 1 179 ? -25.069 4.800 17.751 1.00 88.56 179 ALA A C 1
ATOM 1446 O O . ALA A 1 179 ? -25.934 5.258 18.494 1.00 88.56 179 ALA A O 1
ATOM 1447 N N . ARG A 1 180 ? -23.962 4.223 18.241 1.00 84.25 180 ARG A N 1
ATOM 1448 C CA . ARG A 1 180 ? -23.718 3.993 19.682 1.00 84.25 180 ARG A CA 1
ATOM 1449 C C . ARG A 1 180 ? -23.011 5.139 20.401 1.00 84.25 180 ARG A C 1
ATOM 1451 O O . ARG A 1 180 ? -23.065 5.226 21.631 1.00 84.25 180 ARG A O 1
ATOM 1458 N N . ILE A 1 181 ? -22.290 5.977 19.664 1.00 85.88 181 ILE A N 1
ATOM 1459 C CA . ILE A 1 181 ? -21.605 7.141 20.222 1.00 85.88 181 ILE A CA 1
ATOM 1460 C C . ILE A 1 181 ? -22.642 8.233 20.479 1.00 85.88 181 ILE A C 1
ATOM 1462 O O . ILE A 1 181 ? -23.368 8.604 19.567 1.00 85.88 181 ILE A O 1
ATOM 1466 N N . ASN A 1 182 ? -22.662 8.812 21.681 1.00 83.38 182 ASN A N 1
ATOM 1467 C CA . ASN A 1 182 ? -23.572 9.919 22.019 1.00 83.38 182 ASN A CA 1
ATOM 1468 C C . ASN A 1 182 ? -22.912 11.301 21.904 1.00 83.38 182 ASN A C 1
ATOM 1470 O O . ASN A 1 182 ? -23.599 12.312 21.809 1.00 83.38 182 ASN A O 1
ATOM 1474 N N . LYS A 1 183 ? -21.575 11.364 21.912 1.00 87.12 183 LYS A N 1
ATOM 1475 C CA . LYS A 1 183 ? -20.830 12.629 21.888 1.00 87.12 183 LYS A CA 1
ATOM 1476 C C . LYS A 1 183 ? -20.605 13.107 20.445 1.00 87.12 183 LYS A C 1
ATOM 1478 O O . LYS A 1 183 ? -19.972 12.376 19.680 1.00 87.12 183 LYS A O 1
ATOM 1483 N N . PRO A 1 184 ? -21.022 14.332 20.076 1.00 87.31 184 PRO A N 1
ATOM 1484 C CA . PRO A 1 184 ? -20.936 14.819 18.697 1.00 87.31 184 PRO A CA 1
ATOM 1485 C C . PRO A 1 184 ? -19.492 14.917 18.191 1.00 87.31 184 PRO A C 1
ATOM 1487 O O . PRO A 1 184 ? -19.209 14.476 17.082 1.00 87.31 184 PRO A O 1
ATOM 1490 N N . GLY A 1 185 ? -18.552 15.386 19.021 1.00 87.12 185 GLY A N 1
ATOM 1491 C CA . GLY A 1 185 ? -17.137 15.464 18.629 1.00 87.12 185 GLY A CA 1
ATOM 1492 C C . GLY A 1 185 ? -16.525 14.100 18.291 1.00 87.12 185 GLY A C 1
ATOM 1493 O O . GLY A 1 185 ? -15.722 13.979 17.373 1.00 87.12 185 GLY A O 1
ATOM 1494 N N . LEU A 1 186 ? -16.963 13.042 18.976 1.00 84.62 186 LEU A N 1
ATOM 1495 C CA . LEU A 1 186 ? -16.484 11.684 18.735 1.00 84.62 186 LEU A CA 1
ATOM 1496 C C . LEU A 1 186 ? -17.114 11.060 17.481 1.00 84.62 186 LEU A C 1
ATOM 1498 O O . LEU A 1 186 ? -16.441 10.332 16.755 1.00 84.62 186 LEU A O 1
ATOM 1502 N N . ARG A 1 187 ? -18.380 11.391 17.190 1.00 89.44 187 ARG A N 1
ATOM 1503 C CA . ARG A 1 187 ? -19.019 11.056 15.908 1.00 89.44 187 ARG A CA 1
ATOM 1504 C C . ARG A 1 187 ? -18.287 11.712 14.741 1.00 89.44 187 ARG A C 1
ATOM 1506 O O . ARG A 1 187 ? -18.012 11.032 13.761 1.00 89.44 187 ARG A O 1
ATOM 1513 N N . ALA A 1 188 ? -17.933 12.992 14.868 1.00 89.81 188 ALA A N 1
ATOM 1514 C CA . ALA A 1 188 ? -17.168 13.711 13.852 1.00 89.81 188 ALA A CA 1
ATOM 1515 C C . ALA A 1 188 ? -15.769 13.103 13.650 1.00 89.81 188 ALA A C 1
ATOM 1517 O O . ALA A 1 188 ? -15.348 12.913 12.514 1.00 89.81 188 ALA A O 1
ATOM 1518 N N . MET A 1 189 ? -15.084 12.718 14.734 1.00 86.69 189 MET A N 1
ATOM 1519 C CA . MET A 1 189 ? -13.770 12.066 14.665 1.00 86.69 189 MET A CA 1
ATOM 1520 C C . MET A 1 189 ? -13.807 10.696 13.968 1.00 86.69 189 MET A C 1
ATOM 1522 O O . MET A 1 189 ? -12.834 10.320 13.326 1.00 86.69 189 MET A O 1
ATOM 1526 N N . LEU A 1 190 ? -14.911 9.951 14.081 1.00 88.56 190 LEU A N 1
ATOM 1527 C CA . LEU A 1 190 ? -15.091 8.671 13.388 1.00 88.56 190 LEU A CA 1
ATOM 1528 C C . LEU A 1 190 ? -15.528 8.864 11.926 1.00 88.56 190 LEU A C 1
ATOM 1530 O O . LEU A 1 190 ? -14.947 8.274 11.018 1.00 88.56 190 LEU A O 1
ATOM 1534 N N . LEU A 1 191 ? -16.571 9.667 11.704 1.00 92.75 191 LEU A N 1
ATOM 1535 C CA . LEU A 1 191 ? -17.211 9.818 10.397 1.00 92.75 191 LEU A CA 1
ATOM 1536 C C . LEU A 1 191 ? -16.390 10.698 9.444 1.00 92.75 191 LEU A C 1
ATOM 1538 O O . LEU A 1 191 ? -16.366 10.434 8.247 1.00 92.75 191 LEU A O 1
ATOM 1542 N N . GLY A 1 192 ? -15.701 11.715 9.965 1.00 93.88 192 GLY A N 1
ATOM 1543 C CA . GLY A 1 192 ? -14.905 12.658 9.178 1.00 93.88 192 GLY A CA 1
ATOM 1544 C C . GLY A 1 192 ? -13.836 11.974 8.320 1.00 93.88 192 GLY A C 1
ATOM 1545 O O . GLY A 1 192 ? -13.883 12.122 7.101 1.00 93.88 192 GLY A O 1
ATOM 1546 N N . PRO A 1 193 ? -12.918 11.177 8.902 1.00 92.25 193 PRO A N 1
ATOM 1547 C CA . PRO A 1 193 ? -11.912 10.444 8.134 1.00 92.25 193 PRO A CA 1
ATOM 1548 C C . PRO A 1 193 ? -12.524 9.475 7.118 1.00 92.25 193 PRO A C 1
ATOM 1550 O O . PRO A 1 193 ? -12.047 9.395 5.991 1.00 92.25 193 PRO A O 1
ATOM 1553 N N . TYR A 1 194 ? -13.605 8.777 7.487 1.00 94.56 194 TYR A N 1
ATOM 1554 C CA . TYR A 1 194 ? -14.301 7.862 6.579 1.00 94.56 194 TYR A CA 1
ATOM 1555 C C . TYR A 1 194 ? -14.844 8.595 5.343 1.00 94.56 194 TYR A C 1
ATOM 1557 O O . TYR A 1 194 ? -14.582 8.180 4.214 1.00 94.56 194 TYR A O 1
ATOM 1565 N N . LEU A 1 195 ? -15.548 9.715 5.542 1.00 96.19 195 LEU A N 1
ATOM 1566 C CA . LEU A 1 195 ? -16.073 10.528 4.444 1.00 96.19 195 LEU A CA 1
ATOM 1567 C C . LEU A 1 195 ? -14.958 11.184 3.624 1.00 96.19 195 LEU A C 1
ATOM 1569 O O . LEU A 1 195 ? -15.082 11.260 2.407 1.00 96.19 195 LEU A O 1
ATOM 1573 N N . ALA A 1 196 ? -13.868 11.618 4.261 1.00 96.19 196 ALA A N 1
ATOM 1574 C CA . ALA A 1 196 ? -12.720 12.196 3.565 1.00 96.19 196 ALA A CA 1
ATOM 1575 C C . ALA A 1 196 ? -12.058 11.183 2.617 1.00 96.19 196 ALA A C 1
ATOM 1577 O O . ALA A 1 196 ? -11.788 11.512 1.464 1.00 96.19 196 ALA A O 1
ATOM 1578 N N . VAL A 1 197 ? -11.852 9.940 3.069 1.00 95.19 197 VAL A N 1
ATOM 1579 C CA . VAL A 1 197 ? -11.307 8.865 2.222 1.00 95.19 197 VAL A CA 1
ATOM 1580 C C . VAL A 1 197 ? -12.279 8.505 1.099 1.00 95.19 197 VAL A C 1
ATOM 1582 O O . VAL A 1 197 ? -11.852 8.336 -0.040 1.00 95.19 197 VAL A O 1
ATOM 1585 N N . LEU A 1 198 ? -13.581 8.426 1.388 1.00 95.75 198 LEU A N 1
ATOM 1586 C CA . LEU A 1 198 ? -14.597 8.144 0.373 1.00 95.75 198 LEU A CA 1
ATOM 1587 C C . LEU A 1 198 ? -14.634 9.235 -0.707 1.00 95.75 198 LEU A C 1
ATOM 1589 O O . LEU A 1 198 ? -14.655 8.928 -1.896 1.00 95.75 198 LEU A O 1
ATOM 1593 N N . LEU A 1 199 ? -14.588 10.505 -0.296 1.00 96.19 199 LEU A N 1
ATOM 1594 C CA . LEU A 1 199 ? -14.528 11.647 -1.202 1.00 96.19 199 LEU A CA 1
ATOM 1595 C C . LEU A 1 199 ? -13.258 11.606 -2.056 1.00 96.19 199 LEU A C 1
ATOM 1597 O O . LEU A 1 199 ? -13.348 11.763 -3.269 1.00 96.19 199 LEU A O 1
ATOM 1601 N N . LEU A 1 200 ? -12.095 11.351 -1.446 1.00 94.44 200 LEU A N 1
ATOM 1602 C CA . LEU A 1 200 ? -10.835 11.203 -2.174 1.00 94.44 200 LEU A CA 1
ATOM 1603 C C . LEU A 1 200 ? -10.946 10.099 -3.227 1.00 94.44 200 LEU A C 1
ATOM 1605 O O . LEU A 1 200 ? -10.601 10.335 -4.379 1.00 94.44 200 LEU A O 1
ATOM 1609 N N . LEU A 1 201 ? -11.458 8.921 -2.857 1.00 94.44 201 LEU A N 1
ATOM 1610 C CA . LEU A 1 201 ? -11.657 7.821 -3.798 1.00 94.44 201 LEU A CA 1
ATOM 1611 C C . LEU A 1 201 ? -12.601 8.225 -4.928 1.00 94.44 201 LEU A C 1
ATOM 1613 O O . LEU A 1 201 ? -12.294 7.957 -6.079 1.00 94.44 201 LEU A O 1
ATOM 1617 N N . TYR A 1 202 ? -13.712 8.904 -4.658 1.00 93.25 202 TYR A N 1
ATOM 1618 C CA . TYR A 1 202 ? -14.626 9.330 -5.723 1.00 93.25 202 TYR A CA 1
ATOM 1619 C C . TYR A 1 202 ? -14.059 10.423 -6.632 1.00 93.25 202 TYR A C 1
ATOM 1621 O O . TYR A 1 202 ? -14.418 10.470 -7.806 1.00 93.25 202 TYR A O 1
ATOM 1629 N N . LEU A 1 203 ? -13.150 11.261 -6.131 1.00 94.38 203 LEU A N 1
ATOM 1630 C CA . LEU A 1 203 ? -12.457 12.270 -6.934 1.00 94.38 203 LEU A CA 1
ATOM 1631 C C . LEU A 1 203 ? -11.228 11.715 -7.668 1.00 94.38 203 LEU A C 1
ATOM 1633 O O . LEU A 1 203 ? -10.823 12.281 -8.678 1.00 94.38 203 LEU A O 1
ATOM 1637 N N . LEU A 1 204 ? -10.646 10.609 -7.199 1.00 91.50 204 LEU A N 1
ATOM 1638 C CA . LEU A 1 204 ? -9.425 10.023 -7.753 1.00 91.50 204 LEU A CA 1
ATOM 1639 C C . LEU A 1 204 ? -9.520 9.696 -9.257 1.00 91.50 204 LEU A C 1
ATOM 1641 O O . LEU A 1 204 ? -8.581 10.036 -9.966 1.00 91.50 204 LEU A O 1
ATOM 1645 N N . PRO A 1 205 ? -10.625 9.151 -9.807 1.00 89.44 205 PRO A N 1
ATOM 1646 C CA . PRO A 1 205 ? -10.767 8.945 -11.250 1.00 89.44 205 PRO A CA 1
ATOM 1647 C C . PRO A 1 205 ? -10.562 10.206 -12.099 1.00 89.44 205 PRO A C 1
ATOM 1649 O O . PRO A 1 205 ? -10.156 10.088 -13.249 1.00 89.44 205 PRO A O 1
ATOM 1652 N N . LEU A 1 206 ? -10.797 11.404 -11.548 1.00 89.31 206 LEU A N 1
ATOM 1653 C CA . LEU A 1 206 ? -10.582 12.670 -12.258 1.00 89.31 206 LEU A CA 1
ATOM 1654 C C . LEU A 1 206 ? -9.094 13.010 -12.422 1.00 89.31 206 LEU A C 1
ATOM 1656 O O . LEU A 1 206 ? -8.744 13.770 -13.321 1.00 89.31 206 LEU A O 1
ATOM 1660 N N . SER A 1 207 ? -8.220 12.472 -11.563 1.00 84.75 207 SER A N 1
ATO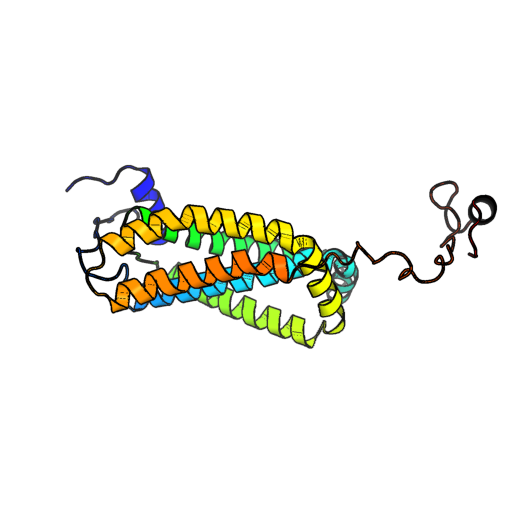M 1661 C CA . SER A 1 207 ? -6.765 12.649 -11.657 1.00 84.75 207 SER A CA 1
ATOM 1662 C C . SER A 1 207 ? -6.062 11.509 -12.396 1.00 84.75 207 SER A C 1
ATOM 1664 O O . SER A 1 207 ? -4.862 11.603 -12.664 1.00 84.75 207 SER A O 1
ATOM 1666 N N . LEU A 1 208 ? -6.784 10.440 -12.747 1.00 83.38 208 LEU A N 1
ATOM 1667 C CA . LEU A 1 208 ? -6.235 9.334 -13.521 1.00 83.38 208 LEU A CA 1
ATOM 1668 C C . LEU A 1 208 ? -6.222 9.692 -15.006 1.00 83.38 208 LEU A C 1
ATOM 1670 O O . LEU A 1 208 ? -7.267 9.835 -15.636 1.00 83.38 208 LEU A O 1
ATOM 1674 N N . TYR A 1 209 ? -5.025 9.771 -15.582 1.00 80.56 209 TYR A N 1
ATOM 1675 C CA . TYR A 1 209 ? -4.839 9.765 -17.028 1.00 80.56 209 TYR A CA 1
ATOM 1676 C C . TYR A 1 209 ? -4.170 8.454 -17.442 1.00 80.56 209 TYR A C 1
ATOM 1678 O O . TYR A 1 209 ? -3.355 7.900 -16.704 1.00 80.56 209 TYR A O 1
ATOM 1686 N N . SER A 1 210 ? -4.521 7.940 -18.622 1.00 78.88 210 SER A N 1
ATOM 1687 C CA . SER A 1 210 ? -3.839 6.773 -19.176 1.00 78.88 210 SER A CA 1
ATOM 1688 C C . SER A 1 210 ? -2.596 7.229 -19.939 1.00 78.88 210 SER A C 1
ATOM 1690 O O . SER A 1 210 ? -2.748 7.889 -20.969 1.00 78.88 210 SER A O 1
ATOM 1692 N N . PRO A 1 211 ? -1.375 6.858 -19.512 1.00 73.31 211 PRO A N 1
ATOM 1693 C CA . PRO A 1 211 ? -0.165 7.176 -20.271 1.00 73.31 211 PRO A CA 1
ATOM 1694 C C . PRO A 1 211 ? -0.121 6.476 -21.638 1.00 73.31 211 PRO A C 1
ATOM 1696 O O . PRO A 1 211 ? 0.626 6.891 -22.523 1.00 73.31 211 PRO A O 1
ATOM 1699 N N . CYS A 1 212 ? -0.940 5.439 -21.835 1.00 76.56 212 CYS A N 1
ATOM 1700 C CA . CYS A 1 212 ? -1.017 4.686 -23.083 1.00 76.56 212 CYS A CA 1
ATOM 1701 C C . CYS A 1 212 ? -1.947 5.328 -24.125 1.00 76.56 212 CYS A C 1
ATOM 1703 O O . CYS A 1 212 ? -1.825 5.023 -25.309 1.00 76.56 212 CYS A O 1
ATOM 1705 N N . ILE A 1 213 ? -2.873 6.204 -23.716 1.00 77.62 213 ILE A N 1
ATOM 1706 C CA . ILE A 1 213 ? -3.828 6.851 -24.624 1.00 77.62 213 ILE A CA 1
ATOM 1707 C C . ILE A 1 213 ? -3.335 8.269 -24.906 1.00 77.62 213 ILE A C 1
ATOM 1709 O O . ILE A 1 213 ? -3.535 9.187 -24.113 1.00 77.62 213 ILE A O 1
ATOM 1713 N N . LYS A 1 214 ? -2.681 8.444 -26.054 1.00 79.81 214 LYS A N 1
ATOM 1714 C CA . LYS A 1 214 ? -2.261 9.758 -26.552 1.00 79.81 214 LYS A CA 1
ATOM 1715 C C . LYS A 1 214 ? -3.311 10.354 -27.487 1.00 79.81 214 LYS A C 1
ATOM 1717 O O . LYS A 1 214 ? -4.011 9.630 -28.190 1.00 79.81 214 LYS A O 1
ATOM 1722 N N . GLN A 1 215 ? -3.407 11.683 -27.515 1.00 83.81 215 GLN A N 1
ATOM 1723 C CA . GLN A 1 215 ? -4.285 12.389 -28.450 1.00 83.81 215 GLN A CA 1
ATOM 1724 C C . GLN A 1 215 ? -3.839 12.142 -29.897 1.00 83.81 215 GLN A C 1
ATOM 1726 O O . GLN A 1 215 ? -2.642 12.046 -30.186 1.00 83.81 215 GLN A O 1
ATOM 1731 N N . GLN A 1 216 ? -4.795 12.048 -30.821 1.00 81.31 216 GLN A N 1
ATOM 1732 C CA . GLN A 1 216 ? -4.495 11.832 -32.233 1.00 81.31 216 GLN A CA 1
ATOM 1733 C C . GLN A 1 216 ? -3.579 12.949 -32.764 1.00 81.31 216 GLN A C 1
ATOM 1735 O O . GLN A 1 216 ? -3.805 14.124 -32.494 1.00 81.31 216 GLN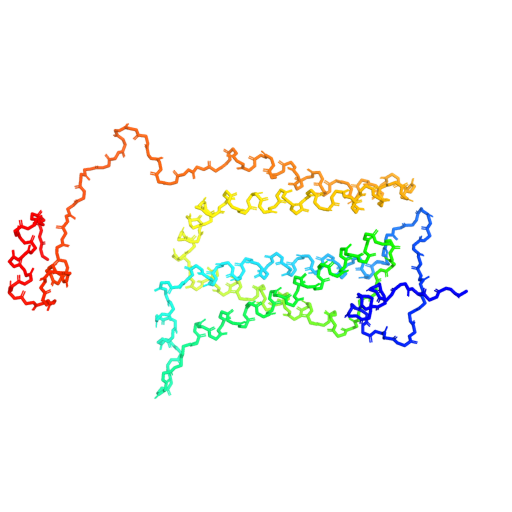 A O 1
ATOM 1740 N N . GLY A 1 217 ? -2.513 12.578 -33.477 1.00 82.81 217 GLY A N 1
ATOM 1741 C CA . GLY A 1 217 ? -1.518 13.531 -33.989 1.00 82.81 217 GLY A CA 1
ATOM 1742 C C . GLY A 1 217 ? -0.439 13.970 -32.987 1.00 82.81 217 GLY A C 1
ATOM 1743 O O . GLY A 1 217 ? 0.466 14.695 -33.378 1.00 82.81 217 GLY A O 1
ATOM 1744 N N . THR A 1 218 ? -0.478 13.512 -31.727 1.00 86.94 218 THR A N 1
ATOM 1745 C CA . THR A 1 218 ? 0.579 13.792 -30.720 1.00 86.94 218 THR A CA 1
ATOM 1746 C C . THR A 1 218 ? 1.653 12.706 -30.628 1.00 86.94 218 THR A C 1
ATOM 1748 O O . THR A 1 218 ? 2.568 12.781 -29.804 1.00 86.94 218 THR A O 1
ATOM 1751 N N . LEU A 1 219 ? 1.539 11.661 -31.449 1.00 84.81 219 LEU A N 1
ATOM 1752 C CA . LEU A 1 219 ? 2.582 10.653 -31.570 1.00 84.81 219 LEU A CA 1
ATOM 1753 C C . LEU A 1 219 ? 3.780 11.267 -32.296 1.00 84.81 219 LEU A C 1
ATOM 1755 O O . LEU A 1 219 ? 3.621 11.959 -33.298 1.00 84.81 219 LEU A O 1
ATOM 1759 N N . GLY A 1 220 ? 4.976 11.001 -31.772 1.00 83.75 220 GLY A N 1
ATOM 1760 C CA . GLY A 1 220 ? 6.210 11.298 -32.487 1.00 83.75 220 GLY A CA 1
ATOM 1761 C C . GLY A 1 220 ? 6.317 10.478 -33.780 1.00 83.75 220 GLY A C 1
ATOM 1762 O O . GLY A 1 220 ? 5.449 9.645 -34.064 1.00 83.75 220 GLY A O 1
ATOM 1763 N N . PRO A 1 221 ? 7.384 10.683 -34.567 1.00 87.81 221 PRO A N 1
ATOM 1764 C CA . PRO A 1 221 ? 7.649 9.842 -35.729 1.00 87.81 221 PRO A CA 1
ATOM 1765 C C . PRO A 1 221 ? 7.685 8.361 -35.327 1.00 87.81 221 PRO A C 1
ATOM 1767 O O . PRO A 1 221 ? 8.013 8.024 -34.185 1.00 87.81 221 PRO A O 1
ATOM 1770 N N . ARG A 1 222 ? 7.340 7.476 -36.271 1.00 85.31 222 ARG A N 1
ATOM 1771 C CA . ARG A 1 222 ? 7.433 6.022 -36.078 1.00 85.31 222 ARG A CA 1
ATOM 1772 C C . ARG A 1 222 ? 8.833 5.686 -35.532 1.00 85.31 222 ARG A C 1
ATOM 1774 O O . ARG A 1 222 ? 9.809 6.109 -36.151 1.00 85.31 222 ARG A O 1
ATOM 1781 N N . PRO A 1 223 ? 8.946 4.971 -34.396 1.00 89.88 223 PRO A N 1
ATOM 1782 C CA . PRO A 1 223 ? 10.248 4.614 -33.852 1.00 89.88 223 PRO A CA 1
ATOM 1783 C C . PRO A 1 223 ? 10.968 3.675 -34.818 1.00 89.88 223 PRO A C 1
ATOM 1785 O O . PRO A 1 223 ? 10.338 2.787 -35.396 1.00 89.88 223 PRO A O 1
ATOM 1788 N N . ALA A 1 224 ? 12.276 3.875 -34.967 1.00 93.31 224 ALA A N 1
ATOM 1789 C CA . ALA A 1 224 ? 13.122 2.962 -35.716 1.00 93.31 224 ALA A CA 1
ATOM 1790 C C . ALA A 1 224 ? 13.210 1.617 -34.977 1.00 93.31 224 ALA A C 1
ATOM 1792 O O . ALA A 1 224 ? 13.410 1.575 -33.759 1.00 93.31 224 ALA A O 1
ATOM 1793 N N . ILE A 1 225 ? 13.023 0.524 -35.707 1.00 92.69 225 ILE A N 1
ATOM 1794 C CA . ILE A 1 225 ? 13.054 -0.837 -35.180 1.00 92.69 225 ILE A CA 1
ATOM 1795 C C . ILE A 1 225 ? 14.433 -1.424 -35.461 1.00 92.69 225 ILE A C 1
ATOM 1797 O O . ILE A 1 225 ? 14.783 -1.669 -36.612 1.00 92.69 225 ILE A O 1
ATOM 1801 N N . TYR A 1 226 ? 15.192 -1.695 -34.401 1.00 94.19 226 TYR A N 1
ATOM 1802 C CA . TYR A 1 226 ? 16.508 -2.323 -34.491 1.00 94.19 226 TYR A CA 1
ATOM 1803 C C . TYR A 1 226 ? 16.430 -3.803 -34.122 1.00 94.19 226 TYR A C 1
ATOM 1805 O O . TYR A 1 226 ? 15.854 -4.172 -33.093 1.00 94.19 226 TYR A O 1
ATOM 1813 N N . GLY A 1 227 ? 17.023 -4.650 -34.959 1.00 93.12 227 GLY A N 1
ATOM 1814 C CA . GLY A 1 227 ? 17.161 -6.081 -34.716 1.00 93.12 227 GLY A CA 1
ATOM 1815 C C . GLY A 1 227 ? 18.284 -6.371 -33.727 1.00 93.12 227 GLY A C 1
ATOM 1816 O O . GLY A 1 227 ? 19.341 -6.850 -34.128 1.00 93.12 227 GLY A O 1
ATOM 1817 N N . HIS A 1 228 ? 18.069 -6.109 -32.434 1.00 93.75 228 HIS A N 1
ATOM 1818 C CA . HIS A 1 228 ? 19.065 -6.413 -31.403 1.00 93.75 228 HIS A CA 1
ATOM 1819 C C . HIS A 1 228 ? 19.366 -7.925 -31.375 1.00 93.75 228 HIS A C 1
ATOM 1821 O O . HIS A 1 228 ? 18.510 -8.732 -31.002 1.00 93.75 228 HIS A O 1
ATOM 1827 N N . ARG A 1 229 ? 20.601 -8.301 -31.752 1.00 94.19 229 ARG A N 1
ATOM 1828 C CA . ARG A 1 229 ? 21.059 -9.693 -32.004 1.00 94.19 229 ARG A CA 1
ATOM 1829 C C . ARG A 1 229 ? 20.402 -10.382 -33.218 1.00 94.19 229 ARG A C 1
ATOM 1831 O O . ARG A 1 229 ? 20.412 -11.617 -33.317 1.00 94.19 229 ARG A O 1
ATOM 1838 N N . GLY A 1 230 ? 19.856 -9.591 -34.140 1.00 95.00 230 GLY A N 1
ATOM 1839 C CA . GLY A 1 230 ? 19.113 -10.010 -35.329 1.00 95.00 230 GLY A CA 1
ATOM 1840 C C . GLY A 1 230 ? 17.631 -10.280 -35.038 1.00 95.00 230 GLY A C 1
ATOM 1841 O O . GLY A 1 230 ? 16.972 -9.499 -34.354 1.00 95.00 230 GLY A O 1
ATOM 1842 N N . ALA A 1 231 ? 17.098 -11.384 -35.561 1.00 95.06 231 ALA A N 1
ATOM 1843 C CA . ALA A 1 231 ? 15.743 -11.886 -35.336 1.00 95.06 231 ALA A CA 1
ATOM 1844 C C . ALA A 1 231 ? 15.758 -13.200 -34.512 1.00 95.06 231 ALA A C 1
ATOM 1846 O O . ALA A 1 231 ? 15.499 -14.276 -35.061 1.00 95.06 231 ALA A O 1
ATOM 1847 N N . PRO A 1 232 ? 16.013 -13.142 -33.187 1.00 91.75 232 PRO A N 1
ATOM 1848 C CA . PRO A 1 232 ? 16.270 -14.318 -32.340 1.00 91.75 232 PRO A CA 1
ATOM 1849 C C . PRO A 1 232 ? 15.088 -15.294 -32.208 1.00 91.75 232 PRO A C 1
ATOM 1851 O O . PRO A 1 232 ? 15.263 -16.438 -31.802 1.00 91.75 232 PRO A O 1
ATOM 1854 N N . MET A 1 233 ? 13.871 -14.855 -32.545 1.00 92.38 233 MET A N 1
ATOM 1855 C CA . MET A 1 233 ? 12.686 -15.721 -32.596 1.00 92.38 233 MET A CA 1
ATOM 1856 C C . MET A 1 233 ? 12.605 -16.559 -33.885 1.00 92.38 233 MET A C 1
ATOM 1858 O O . MET A 1 233 ? 11.796 -17.479 -33.954 1.00 92.38 233 MET A O 1
ATOM 1862 N N . LEU A 1 234 ? 13.409 -16.239 -34.907 1.00 94.31 234 LEU A N 1
ATOM 1863 C CA . LEU A 1 234 ? 13.395 -16.886 -36.227 1.00 94.31 234 LEU A CA 1
ATOM 1864 C C . LEU A 1 234 ? 14.704 -17.615 -36.553 1.00 94.31 234 LEU A C 1
ATOM 1866 O O . LEU A 1 234 ? 14.690 -18.585 -37.306 1.00 94.31 234 LEU A O 1
ATOM 1870 N N . ALA A 1 235 ? 15.827 -17.155 -36.005 1.00 95.06 235 ALA A N 1
ATOM 1871 C CA . ALA A 1 235 ? 17.142 -17.754 -36.194 1.00 95.06 235 ALA A CA 1
ATOM 1872 C C . ALA A 1 235 ? 18.011 -17.559 -34.936 1.00 95.06 235 ALA A C 1
ATOM 1874 O O . ALA A 1 235 ? 17.700 -16.697 -34.115 1.00 95.06 235 ALA A O 1
ATOM 1875 N N . PRO A 1 236 ? 19.094 -18.339 -34.755 1.00 96.19 236 PRO A N 1
ATOM 1876 C CA . PRO A 1 236 ? 19.944 -18.234 -33.569 1.00 96.19 236 PRO A CA 1
ATOM 1877 C C . PRO A 1 236 ? 20.543 -16.830 -33.397 1.00 96.19 236 PRO A C 1
ATOM 1879 O O . PRO A 1 236 ? 21.075 -16.260 -34.350 1.00 96.19 236 PRO A O 1
ATOM 1882 N N . GLU A 1 237 ? 20.476 -16.275 -32.184 1.00 96.38 237 GLU A N 1
ATOM 1883 C CA . GLU A 1 237 ? 20.960 -14.921 -31.885 1.00 96.38 237 GLU A CA 1
ATOM 1884 C C . GLU A 1 237 ? 22.437 -14.704 -32.265 1.00 96.38 237 GLU A C 1
ATOM 1886 O O . GLU A 1 237 ? 23.247 -15.627 -32.202 1.00 96.38 237 GLU A O 1
ATOM 1891 N N . ASN A 1 238 ? 22.794 -13.472 -32.652 1.00 95.25 238 ASN A N 1
ATOM 1892 C CA . ASN A 1 238 ? 24.162 -13.084 -33.041 1.00 95.25 238 ASN A CA 1
ATOM 1893 C C . ASN A 1 238 ? 24.766 -13.907 -34.200 1.00 95.25 238 ASN A C 1
ATOM 1895 O O . ASN A 1 238 ? 25.984 -14.069 -34.284 1.00 95.25 238 ASN A O 1
ATOM 1899 N N . THR A 1 239 ? 23.934 -14.418 -35.111 1.00 96.38 239 THR A N 1
ATOM 1900 C CA . THR A 1 239 ? 24.383 -15.119 -36.325 1.00 96.38 239 THR A CA 1
ATOM 1901 C C . THR A 1 239 ? 24.051 -14.339 -37.590 1.00 96.38 239 THR A C 1
ATOM 1903 O O . THR A 1 239 ? 23.090 -13.570 -37.618 1.00 96.38 239 THR A O 1
ATOM 1906 N N . LEU A 1 240 ? 24.807 -14.590 -38.668 1.00 96.75 240 LEU A N 1
ATOM 1907 C CA . LEU A 1 240 ? 24.540 -14.011 -39.991 1.00 96.75 240 LEU A CA 1
ATOM 1908 C C . LEU A 1 240 ? 23.089 -14.260 -40.431 1.00 96.75 240 LEU A C 1
ATOM 1910 O O . LEU A 1 240 ? 22.400 -13.328 -40.821 1.00 96.75 240 LEU A O 1
ATOM 1914 N N . MET A 1 241 ? 22.602 -15.491 -40.254 1.00 96.25 241 MET A N 1
ATOM 1915 C CA . MET A 1 241 ? 21.224 -15.883 -40.567 1.00 96.25 241 MET A CA 1
ATOM 1916 C C . MET A 1 241 ? 20.184 -15.044 -39.808 1.00 96.25 241 MET A C 1
ATOM 1918 O O . MET A 1 241 ? 19.155 -14.675 -40.365 1.00 96.25 241 MET A O 1
ATOM 1922 N N . SER A 1 242 ? 20.442 -14.728 -38.537 1.00 97.00 242 SER A N 1
ATOM 1923 C CA . SER A 1 242 ? 19.556 -13.892 -37.717 1.00 97.00 242 SER A CA 1
ATOM 1924 C C . SER A 1 242 ? 19.550 -12.433 -38.158 1.00 97.00 242 SER A C 1
ATOM 1926 O O . SER A 1 242 ? 18.493 -11.800 -38.159 1.00 97.00 242 SER A O 1
ATOM 1928 N N . PHE A 1 243 ? 20.698 -11.906 -38.583 1.00 96.69 243 PHE A N 1
ATOM 1929 C CA . PHE A 1 243 ? 20.790 -10.557 -39.141 1.00 96.69 243 PHE A CA 1
ATOM 1930 C C . PHE A 1 243 ? 20.113 -10.452 -40.511 1.00 96.69 243 PHE A C 1
ATOM 1932 O O . PHE A 1 243 ? 19.328 -9.532 -40.730 1.00 96.69 243 PHE A O 1
ATOM 1939 N N . GLU A 1 244 ? 20.324 -11.426 -41.399 1.00 96.25 244 GLU A N 1
ATOM 1940 C CA . GLU A 1 244 ? 19.621 -11.507 -42.686 1.00 96.25 244 GLU A CA 1
ATOM 1941 C C . GLU A 1 244 ? 18.104 -11.558 -42.479 1.00 96.25 244 GLU A C 1
ATOM 1943 O O . GLU A 1 244 ? 17.365 -10.786 -43.091 1.00 96.25 244 GLU A O 1
ATOM 1948 N N . LYS A 1 245 ? 17.636 -12.383 -41.533 1.00 96.00 245 LYS A N 1
ATOM 1949 C CA . LYS A 1 245 ? 16.212 -12.459 -41.189 1.00 96.00 245 LYS A CA 1
ATOM 1950 C C . LYS A 1 245 ? 15.652 -11.156 -40.632 1.00 96.00 245 LYS A C 1
ATOM 1952 O O . LYS A 1 245 ? 14.499 -10.847 -40.915 1.00 96.00 245 LYS A O 1
ATOM 1957 N N . SER A 1 246 ? 16.409 -10.384 -39.853 1.00 95.69 246 SER A N 1
ATOM 1958 C CA . SER A 1 246 ? 15.904 -9.094 -39.364 1.00 95.69 246 SER A CA 1
ATOM 1959 C C . SER A 1 246 ? 15.755 -8.087 -40.508 1.00 95.69 246 SER A C 1
ATOM 1961 O O . SER A 1 246 ? 14.732 -7.406 -40.587 1.00 95.69 246 SER A O 1
ATOM 1963 N N . ILE A 1 247 ? 16.717 -8.051 -41.436 1.00 94.62 247 ILE A N 1
ATOM 1964 C CA . ILE A 1 247 ? 16.663 -7.193 -42.627 1.00 94.62 247 ILE A CA 1
ATOM 1965 C C . ILE A 1 247 ? 15.469 -7.580 -43.509 1.00 94.62 247 ILE A C 1
ATOM 1967 O O . ILE A 1 247 ? 14.715 -6.702 -43.928 1.00 94.62 247 ILE A O 1
ATOM 1971 N N . GLU A 1 248 ? 15.237 -8.879 -43.733 1.00 95.69 248 GLU A N 1
ATOM 1972 C CA . GLU A 1 248 ? 14.056 -9.379 -44.458 1.00 95.69 248 GLU A CA 1
ATOM 1973 C C . GLU A 1 248 ? 12.730 -8.938 -43.814 1.00 95.69 248 GLU A C 1
ATOM 1975 O O . GLU A 1 248 ? 11.753 -8.684 -44.517 1.00 95.69 248 GLU A O 1
ATOM 1980 N N . MET A 1 249 ? 12.693 -8.809 -42.484 1.00 92.81 249 MET A N 1
ATOM 1981 C CA . MET A 1 249 ? 11.521 -8.346 -41.726 1.00 92.81 249 MET A CA 1
ATOM 1982 C C . MET A 1 249 ? 11.375 -6.814 -41.714 1.00 92.81 249 MET A C 1
ATOM 1984 O O . MET A 1 249 ? 10.439 -6.290 -41.106 1.00 92.81 249 MET A O 1
ATOM 1988 N N . GLY A 1 250 ? 12.272 -6.089 -42.390 1.00 92.88 250 GLY A N 1
ATOM 1989 C CA . GLY A 1 250 ? 12.209 -4.638 -42.540 1.00 92.88 250 GLY A CA 1
ATOM 1990 C C . GLY A 1 250 ? 12.633 -3.866 -41.292 1.00 92.88 250 GLY A C 1
ATOM 1991 O O . GLY A 1 250 ? 12.043 -2.824 -41.004 1.00 92.88 250 GLY A O 1
ATOM 1992 N N . THR A 1 251 ? 13.613 -4.371 -40.532 1.00 92.69 251 THR A N 1
ATOM 1993 C CA . THR A 1 251 ? 14.248 -3.587 -39.459 1.00 92.69 251 THR A CA 1
ATOM 1994 C C . THR A 1 251 ? 15.013 -2.396 -40.037 1.00 92.69 251 THR A C 1
ATOM 1996 O O . THR A 1 251 ? 15.694 -2.530 -41.052 1.00 92.69 251 THR A O 1
ATOM 1999 N N . ASP A 1 252 ? 14.959 -1.253 -39.358 1.00 93.75 252 ASP A N 1
ATOM 2000 C CA . ASP A 1 252 ? 15.663 -0.023 -39.739 1.00 93.75 252 ASP A CA 1
ATOM 2001 C C . ASP A 1 252 ? 17.179 -0.093 -39.444 1.00 93.75 252 ASP A C 1
ATOM 2003 O O . ASP A 1 252 ? 17.952 0.719 -39.953 1.00 93.75 252 ASP A O 1
ATOM 2007 N N . GLY A 1 253 ? 17.619 -1.069 -38.639 1.00 92.00 253 GLY A N 1
ATOM 2008 C CA . GLY A 1 253 ? 19.028 -1.340 -38.347 1.00 92.00 253 GLY A CA 1
ATOM 2009 C C . GLY A 1 253 ? 19.251 -2.606 -37.511 1.00 92.00 253 GLY A C 1
ATOM 2010 O O . GLY A 1 253 ? 18.300 -3.327 -37.197 1.00 92.00 253 GLY A O 1
ATOM 2011 N N . LEU A 1 254 ? 20.516 -2.853 -37.150 1.00 89.19 254 LEU A N 1
ATOM 2012 C CA . LEU A 1 254 ? 20.996 -3.978 -36.332 1.00 89.19 254 LEU A CA 1
ATOM 2013 C C . LEU A 1 254 ? 21.597 -3.495 -35.011 1.00 89.19 254 LEU A C 1
ATOM 2015 O O . LEU A 1 254 ? 22.267 -2.438 -35.046 1.00 89.19 254 LEU A O 1
#

Organism: Callorhinchus milii (NCBI:txid7868)

Mean predicted aligned error: 8.27 Å

InterPro domains:
  IPR017946 PLC-like phosphodiesterase, TIM beta/alpha-barrel domain superfamily [G3DSA:3.20.20.190] (212-254)
  IPR017946 PLC-like phosphodiesterase, TIM beta/alpha-barrel domain superfamily [SSF51695] (221-254)
  IPR030395 Glycerophosphodiester phosphodiesterase domain [PS51704] (223-254)